Protein AF-A0A3M8B192-F1 (afdb_monomer_lite)

Organism: NCBI:txid51101

Structure (mmCIF, N/CA/C/O backbone):
data_AF-A0A3M8B192-F1
#
_entry.id   AF-A0A3M8B192-F1
#
loop_
_atom_site.group_PDB
_atom_site.id
_atom_site.type_symbol
_atom_site.label_atom_id
_atom_site.label_alt_id
_atom_site.label_comp_id
_atom_site.label_asym_id
_atom_site.label_entity_id
_atom_site.label_seq_id
_atom_site.pdbx_PDB_ins_code
_atom_site.Cartn_x
_atom_site.Cartn_y
_atom_site.Cartn_z
_atom_site.occupancy
_atom_site.B_iso_or_equiv
_atom_site.auth_seq_id
_atom_site.auth_comp_id
_atom_site.auth_asym_id
_atom_site.auth_atom_id
_atom_site.pdbx_PDB_model_num
ATOM 1 N N . MET A 1 1 ? -1.671 9.427 17.451 1.00 87.56 1 MET A N 1
ATOM 2 C CA . MET A 1 1 ? -0.332 9.945 17.072 1.00 87.56 1 MET A CA 1
ATOM 3 C C . MET A 1 1 ? 0.822 9.187 17.720 1.00 87.56 1 MET A C 1
ATOM 5 O O . MET A 1 1 ? 1.856 9.074 17.081 1.00 87.56 1 MET A O 1
ATOM 9 N N . GLU A 1 2 ? 0.660 8.631 18.925 1.00 84.50 2 GLU A N 1
ATOM 10 C CA . GLU A 1 2 ? 1.716 7.896 19.654 1.00 84.50 2 GLU A CA 1
ATOM 11 C C . GLU A 1 2 ? 2.407 6.793 18.828 1.00 84.50 2 GLU A C 1
ATOM 13 O O . GLU A 1 2 ? 3.624 6.655 18.873 1.00 84.50 2 GLU A O 1
ATOM 18 N N . HIS A 1 3 ? 1.651 6.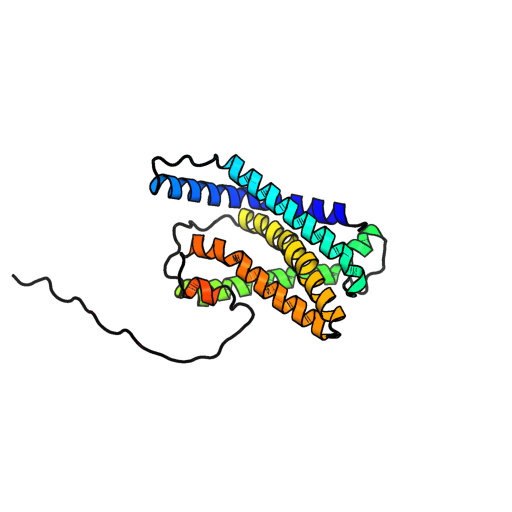080 17.986 1.00 91.25 3 HIS A N 1
ATOM 19 C CA . HIS A 1 3 ? 2.158 4.953 17.185 1.00 91.25 3 HIS A CA 1
ATOM 20 C C . HIS A 1 3 ? 2.785 5.344 15.844 1.00 91.25 3 HIS A C 1
ATOM 22 O O . HIS A 1 3 ? 3.139 4.469 15.055 1.00 91.25 3 HIS A O 1
ATOM 28 N N . PHE A 1 4 ? 2.910 6.644 15.560 1.00 95.38 4 PHE A N 1
ATOM 29 C CA . PHE A 1 4 ? 3.356 7.136 14.256 1.00 95.38 4 PHE A CA 1
ATOM 30 C C . PHE A 1 4 ? 4.734 6.593 13.874 1.00 95.38 4 PHE A C 1
ATOM 32 O O . PHE A 1 4 ? 4.881 5.978 12.820 1.00 95.38 4 PHE A O 1
ATOM 39 N N . TRP A 1 5 ? 5.728 6.778 14.748 1.00 95.19 5 TRP A N 1
ATOM 40 C CA . TRP A 1 5 ? 7.107 6.381 14.467 1.00 95.19 5 TRP A CA 1
ATOM 41 C C . TRP A 1 5 ? 7.244 4.873 14.289 1.00 95.19 5 TRP A C 1
ATOM 43 O O . TRP A 1 5 ? 7.901 4.431 13.355 1.00 95.19 5 TRP A O 1
ATOM 53 N N . LEU A 1 6 ? 6.561 4.088 15.125 1.00 93.94 6 LEU A N 1
ATOM 54 C CA . LEU A 1 6 ? 6.574 2.632 15.029 1.00 93.94 6 LEU A CA 1
ATOM 55 C C . LEU A 1 6 ? 6.040 2.157 13.671 1.00 93.94 6 LEU A C 1
ATOM 57 O O . LEU A 1 6 ? 6.729 1.431 12.957 1.00 93.94 6 LEU A O 1
ATOM 61 N N . ILE A 1 7 ? 4.830 2.590 13.300 1.00 95.25 7 ILE A N 1
ATOM 62 C CA . ILE A 1 7 ? 4.178 2.157 12.057 1.00 95.25 7 ILE A CA 1
ATOM 63 C C . ILE A 1 7 ? 4.976 2.636 10.847 1.00 95.25 7 ILE A C 1
ATOM 65 O O . ILE A 1 7 ? 5.237 1.851 9.934 1.00 95.25 7 ILE A O 1
ATOM 69 N N . TRP A 1 8 ? 5.406 3.898 10.845 1.00 97.19 8 TRP A N 1
ATOM 70 C CA . TRP A 1 8 ? 6.155 4.462 9.731 1.00 97.19 8 TRP A CA 1
ATOM 71 C C . TRP A 1 8 ? 7.509 3.771 9.540 1.00 97.19 8 TRP A C 1
ATOM 73 O O . TRP A 1 8 ? 7.815 3.343 8.428 1.00 97.19 8 TRP A O 1
ATOM 83 N N . THR A 1 9 ? 8.293 3.580 10.606 1.00 96.31 9 THR A N 1
ATOM 84 C CA . THR A 1 9 ? 9.600 2.915 10.518 1.00 96.31 9 THR A CA 1
ATOM 85 C C . THR A 1 9 ? 9.466 1.469 10.052 1.00 96.31 9 THR A C 1
ATOM 87 O O . THR A 1 9 ? 10.181 1.068 9.135 1.00 96.31 9 THR A O 1
ATOM 90 N N . VAL A 1 10 ? 8.526 0.696 10.609 1.00 95.75 10 VAL A N 1
ATOM 91 C CA . VAL A 1 10 ? 8.271 -0.682 10.153 1.00 95.75 10 VAL A CA 1
ATOM 92 C C . VAL A 1 10 ? 7.876 -0.695 8.675 1.00 95.75 10 VAL A C 1
ATOM 94 O O . VAL A 1 10 ? 8.415 -1.483 7.902 1.00 95.75 10 VAL A O 1
ATOM 97 N N . SER A 1 11 ? 7.012 0.229 8.252 1.00 96.50 11 SER A N 1
ATOM 98 C CA . SER A 1 11 ? 6.582 0.326 6.854 1.00 96.50 11 SER A CA 1
ATOM 99 C C . SER A 1 11 ? 7.729 0.672 5.906 1.00 96.50 11 SER A C 1
ATOM 101 O O . SER A 1 11 ? 7.802 0.110 4.819 1.00 96.50 11 SER A O 1
ATOM 103 N N . VAL A 1 12 ? 8.645 1.562 6.300 1.00 97.06 12 VAL A N 1
ATOM 104 C CA . VAL A 1 12 ? 9.831 1.911 5.499 1.00 97.06 12 VAL A CA 1
ATOM 105 C C . VAL A 1 12 ? 10.809 0.733 5.412 1.00 97.06 12 VAL A C 1
ATOM 107 O O . VAL A 1 12 ? 11.339 0.456 4.336 1.00 97.06 12 VAL A O 1
ATOM 110 N N . LEU A 1 13 ? 11.006 -0.020 6.499 1.00 96.56 13 LEU A N 1
ATOM 111 C CA . LEU A 1 13 ? 11.824 -1.239 6.478 1.00 96.56 13 LEU A CA 1
ATOM 112 C C . LEU A 1 13 ? 11.224 -2.307 5.549 1.00 96.56 13 LEU A C 1
ATOM 114 O O . LEU A 1 13 ? 11.941 -2.909 4.746 1.00 96.56 13 LEU A O 1
ATOM 118 N N . CYS A 1 14 ? 9.903 -2.496 5.591 1.00 95.44 14 CYS A N 1
ATOM 119 C CA . CYS A 1 14 ? 9.195 -3.348 4.636 1.00 95.44 14 CYS A CA 1
ATOM 120 C C . CYS A 1 14 ? 9.277 -2.798 3.206 1.00 95.44 14 CYS A C 1
ATOM 122 O O . CYS A 1 14 ? 9.391 -3.578 2.263 1.00 95.44 14 CYS A O 1
ATOM 124 N N . ALA A 1 15 ? 9.316 -1.475 3.021 1.00 94.62 15 ALA A N 1
ATOM 125 C CA . ALA A 1 15 ? 9.490 -0.883 1.701 1.00 94.62 15 ALA A CA 1
ATOM 126 C C . ALA A 1 15 ? 10.848 -1.255 1.083 1.00 94.62 15 ALA A C 1
ATOM 128 O O . ALA A 1 15 ? 10.925 -1.571 -0.102 1.00 94.62 15 ALA A O 1
ATOM 129 N N . PHE A 1 16 ? 11.916 -1.319 1.884 1.00 94.62 16 PHE A N 1
ATOM 130 C CA . PHE A 1 16 ? 13.239 -1.725 1.400 1.00 94.62 16 PHE A CA 1
ATOM 131 C C . PHE A 1 16 ? 13.300 -3.170 0.898 1.00 94.62 16 PHE A C 1
ATOM 133 O O . PHE A 1 16 ? 14.129 -3.487 0.040 1.00 94.62 16 PHE A O 1
ATOM 140 N N . CYS A 1 17 ? 12.383 -4.030 1.343 1.00 92.62 17 CYS A N 1
ATOM 141 C CA . CYS A 1 17 ? 12.281 -5.408 0.875 1.00 92.62 17 CYS A CA 1
ATOM 142 C C . CYS A 1 17 ? 12.016 -5.478 -0.648 1.00 92.62 17 CYS A C 1
ATOM 144 O O . CYS A 1 17 ? 12.484 -6.398 -1.316 1.00 92.62 17 CYS A O 1
ATOM 146 N N . ILE A 1 18 ? 11.372 -4.474 -1.258 1.00 90.44 18 ILE A N 1
ATOM 147 C CA . ILE A 1 18 ? 11.106 -4.493 -2.706 1.00 90.44 18 ILE A CA 1
ATOM 148 C C . ILE A 1 18 ? 12.287 -4.017 -3.570 1.00 90.44 18 ILE A C 1
ATOM 150 O O . ILE A 1 18 ? 12.276 -4.229 -4.783 1.00 90.44 18 ILE A O 1
ATOM 154 N N . ILE A 1 19 ? 13.340 -3.424 -2.989 1.00 92.19 19 ILE A N 1
ATOM 155 C CA . ILE A 1 19 ? 14.484 -2.860 -3.738 1.00 92.19 19 ILE A CA 1
ATOM 156 C C . ILE A 1 19 ? 15.105 -3.856 -4.740 1.00 92.19 19 ILE A C 1
ATOM 158 O O . ILE A 1 19 ? 15.362 -3.461 -5.885 1.00 92.19 19 ILE A O 1
ATOM 162 N N . PRO A 1 20 ? 15.343 -5.141 -4.401 1.00 90.25 20 PRO A N 1
ATOM 163 C CA . PRO A 1 20 ? 15.937 -6.090 -5.342 1.00 90.25 20 PRO A CA 1
ATOM 164 C C . PRO A 1 20 ? 15.064 -6.348 -6.576 1.00 90.25 20 PRO A C 1
ATOM 166 O O . PRO A 1 20 ? 15.588 -6.552 -7.671 1.00 90.25 20 PRO A O 1
ATOM 169 N N . VAL A 1 21 ? 13.740 -6.321 -6.416 1.00 85.94 21 VAL A N 1
ATOM 170 C CA . VAL A 1 21 ? 12.785 -6.455 -7.523 1.00 85.94 21 VAL A CA 1
ATOM 171 C C . VAL A 1 21 ? 12.709 -5.150 -8.309 1.00 85.94 21 VAL A C 1
ATOM 173 O O . VAL A 1 21 ? 12.900 -5.143 -9.526 1.00 85.94 21 VAL A O 1
ATOM 176 N N . GLN A 1 22 ? 12.534 -4.034 -7.607 1.00 86.44 22 GLN A N 1
ATOM 177 C CA . GLN A 1 22 ? 12.371 -2.711 -8.194 1.00 86.44 22 GLN A CA 1
ATOM 178 C C . GLN A 1 22 ? 13.591 -2.285 -9.023 1.00 86.44 22 GLN A C 1
ATOM 180 O O . GLN A 1 22 ? 13.449 -1.781 -10.134 1.00 86.44 22 GLN A O 1
ATOM 185 N N . SER A 1 23 ? 14.804 -2.542 -8.530 1.00 88.31 23 SER A N 1
ATOM 186 C CA . SER A 1 23 ? 16.050 -2.212 -9.235 1.00 88.31 23 SER A CA 1
ATOM 187 C C . SER A 1 23 ? 16.216 -2.976 -10.553 1.00 88.31 23 SER A C 1
ATOM 189 O O . SER A 1 23 ? 16.735 -2.413 -11.518 1.00 88.31 23 SER A O 1
ATOM 191 N N . ARG A 1 24 ? 15.746 -4.231 -10.634 1.00 87.00 24 ARG A N 1
ATOM 192 C CA . ARG A 1 24 ? 15.734 -5.015 -11.883 1.00 87.00 24 ARG A CA 1
ATOM 193 C C . ARG A 1 24 ? 14.746 -4.429 -12.886 1.00 87.00 24 ARG A C 1
ATOM 195 O O . ARG A 1 24 ? 15.097 -4.266 -14.05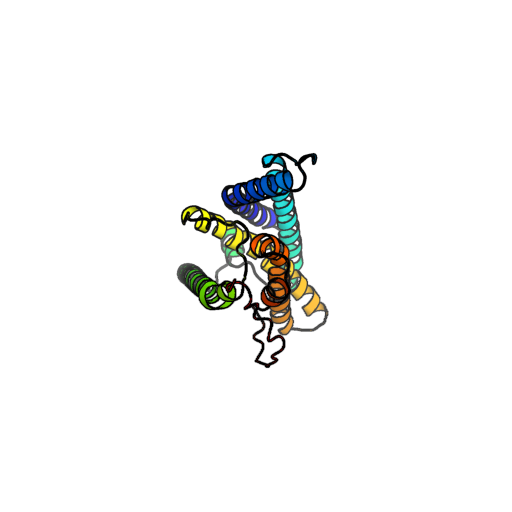4 1.00 87.00 24 ARG A O 1
ATOM 202 N N . THR A 1 25 ? 13.550 -4.074 -12.422 1.00 83.50 25 THR A N 1
ATOM 203 C CA . THR A 1 25 ? 12.504 -3.466 -13.253 1.00 83.50 25 THR A CA 1
ATOM 204 C C . THR A 1 25 ? 12.947 -2.112 -13.806 1.00 83.50 25 THR A C 1
ATOM 206 O O . THR A 1 25 ? 12.904 -1.907 -15.018 1.00 83.50 25 THR A O 1
ATOM 209 N N . ILE A 1 26 ? 13.469 -1.222 -12.956 1.00 86.38 26 ILE A N 1
ATOM 210 C CA . ILE A 1 26 ? 13.966 0.099 -13.371 1.00 86.38 26 ILE A CA 1
ATOM 211 C C . ILE A 1 26 ? 15.145 -0.036 -14.332 1.00 86.38 26 ILE A C 1
ATOM 213 O O . ILE A 1 26 ? 15.173 0.632 -15.360 1.00 86.38 26 ILE A O 1
ATOM 217 N N . ARG A 1 27 ? 16.113 -0.918 -14.043 1.00 88.12 27 ARG A N 1
ATOM 218 C CA . ARG A 1 27 ? 17.265 -1.137 -14.933 1.00 88.12 27 ARG A CA 1
ATOM 219 C C . ARG A 1 27 ? 16.817 -1.518 -16.339 1.00 88.12 27 ARG A C 1
ATOM 221 O O . ARG A 1 27 ? 17.353 -0.993 -17.309 1.00 88.12 27 ARG A O 1
ATOM 228 N N . ARG A 1 28 ? 15.816 -2.392 -16.444 1.00 82.19 28 ARG A N 1
ATOM 229 C CA . ARG A 1 28 ? 15.255 -2.790 -17.733 1.00 82.19 28 ARG A CA 1
ATOM 230 C C . ARG A 1 28 ? 14.549 -1.634 -18.437 1.00 82.19 28 ARG A C 1
ATOM 232 O O . ARG A 1 28 ? 14.705 -1.472 -19.639 1.00 82.19 28 ARG A O 1
ATOM 239 N N . GLN A 1 29 ? 13.791 -0.824 -17.707 1.00 81.31 29 GLN A N 1
ATOM 240 C CA . GLN A 1 29 ? 13.110 0.342 -18.276 1.00 81.31 29 GLN A CA 1
ATOM 241 C C . GLN A 1 29 ? 14.102 1.375 -18.808 1.00 81.31 29 GLN A C 1
ATOM 243 O O . GLN A 1 29 ? 13.924 1.868 -19.915 1.00 81.31 29 GLN A O 1
ATOM 248 N N . VAL A 1 30 ? 15.178 1.631 -18.064 1.00 86.00 30 VAL A N 1
ATOM 249 C CA . VAL A 1 30 ? 16.282 2.494 -18.496 1.00 86.00 30 VAL A CA 1
ATOM 250 C C . VAL A 1 30 ? 16.922 1.970 -19.786 1.00 86.00 30 VAL A C 1
ATOM 252 O O . VAL A 1 30 ? 17.160 2.754 -20.698 1.00 86.00 30 VAL A O 1
ATOM 255 N N . GLN A 1 31 ? 17.143 0.654 -19.902 1.00 85.31 31 GLN A N 1
ATOM 256 C CA . GLN A 1 31 ? 17.667 0.032 -21.128 1.00 85.31 31 GLN A CA 1
ATOM 257 C C . GLN A 1 31 ? 16.714 0.211 -22.317 1.00 85.31 31 GLN A C 1
ATOM 259 O O . GLN A 1 31 ? 17.132 0.688 -23.366 1.00 85.31 31 GLN A O 1
ATOM 264 N N . LEU A 1 32 ? 15.423 -0.082 -22.131 1.00 80.62 32 LEU A N 1
ATOM 265 C CA . LEU A 1 32 ? 14.406 0.102 -23.172 1.00 80.62 32 LEU A CA 1
ATOM 266 C C . LEU A 1 32 ? 14.276 1.573 -23.598 1.00 80.62 32 LEU A C 1
ATOM 268 O O . LEU A 1 32 ? 14.088 1.869 -24.772 1.00 80.62 32 LEU A O 1
ATOM 272 N N . GLN A 1 33 ? 14.385 2.517 -22.661 1.00 81.62 33 GLN A N 1
ATOM 273 C CA . GLN A 1 33 ? 14.359 3.943 -22.984 1.00 81.62 33 GLN A CA 1
ATOM 274 C C . GLN A 1 33 ? 15.605 4.393 -23.746 1.00 81.62 33 GLN A C 1
ATOM 276 O O . GLN A 1 33 ? 15.471 5.221 -24.643 1.00 81.62 33 GLN A O 1
ATOM 281 N N . ALA A 1 34 ? 16.780 3.848 -23.421 1.00 83.94 34 ALA A N 1
ATOM 282 C CA . ALA A 1 34 ? 18.021 4.133 -24.136 1.00 83.94 34 ALA A CA 1
ATOM 283 C C . ALA A 1 34 ? 17.991 3.608 -25.582 1.00 83.94 34 ALA A C 1
ATOM 285 O O . ALA A 1 34 ? 18.508 4.270 -26.475 1.00 83.94 34 ALA A O 1
ATOM 286 N N . GLU A 1 35 ? 17.337 2.468 -25.831 1.00 83.19 35 GLU A N 1
ATOM 287 C CA . GLU A 1 35 ? 17.112 1.950 -27.191 1.00 83.19 35 GLU A CA 1
ATOM 288 C C . GLU A 1 35 ? 16.201 2.871 -28.019 1.00 83.19 35 GLU A C 1
ATOM 290 O O . GLU A 1 35 ? 16.463 3.106 -29.196 1.00 83.19 35 GLU A O 1
ATOM 295 N N . VAL A 1 36 ? 15.145 3.423 -27.410 1.00 81.19 36 VAL A N 1
ATOM 296 C CA . VAL A 1 36 ? 14.196 4.320 -28.100 1.00 81.19 36 VAL A CA 1
ATOM 297 C C . VAL A 1 36 ? 14.751 5.743 -28.252 1.00 81.19 36 VAL A C 1
ATOM 299 O O . VAL A 1 36 ? 14.454 6.412 -29.239 1.00 81.19 36 VAL A O 1
ATOM 302 N N . HIS A 1 37 ? 15.567 6.215 -27.304 1.00 80.94 37 HIS A N 1
ATOM 303 C CA . HIS A 1 37 ? 16.152 7.561 -27.305 1.00 80.94 37 HIS A CA 1
ATOM 304 C C . HIS A 1 37 ? 17.675 7.505 -27.081 1.00 80.94 37 HIS A C 1
ATOM 306 O O . HIS A 1 37 ? 18.146 7.825 -25.986 1.00 80.94 37 HIS A O 1
ATOM 312 N N . PRO A 1 38 ? 18.467 7.165 -28.117 1.00 74.88 38 PRO A N 1
ATOM 313 C CA . PRO A 1 38 ? 19.911 6.930 -27.988 1.00 74.88 38 PRO A CA 1
ATOM 314 C C . PRO A 1 38 ? 20.715 8.142 -27.499 1.00 74.88 38 PRO A C 1
ATOM 316 O O . PRO A 1 38 ? 21.788 7.996 -26.924 1.00 74.88 38 PRO A O 1
ATOM 319 N N . THR A 1 39 ? 20.204 9.353 -27.727 1.00 78.25 39 THR A N 1
ATOM 320 C CA . THR A 1 39 ? 20.838 10.623 -27.338 1.00 78.25 39 THR A CA 1
ATOM 321 C C . THR A 1 39 ? 20.288 11.198 -26.028 1.00 78.25 39 THR A C 1
ATOM 323 O O . THR A 1 39 ? 20.749 12.243 -25.565 1.00 78.25 39 THR A O 1
ATOM 326 N N . GLY A 1 40 ? 19.301 10.535 -25.415 1.00 76.62 40 GLY A N 1
ATOM 327 C CA . GLY A 1 40 ? 18.674 10.976 -24.175 1.00 76.62 40 GLY A CA 1
ATOM 328 C C . GLY A 1 40 ? 19.566 10.725 -22.960 1.00 76.62 40 GLY A C 1
ATOM 329 O O . GLY A 1 40 ? 20.084 9.628 -22.763 1.00 76.62 40 GLY A O 1
ATOM 330 N N . ARG A 1 41 ? 19.718 11.729 -22.090 1.00 78.38 41 ARG A N 1
ATOM 331 C CA . ARG A 1 41 ? 20.352 11.527 -20.779 1.00 78.38 41 ARG A CA 1
ATOM 332 C C . ARG A 1 41 ? 19.383 10.779 -19.868 1.00 78.38 41 ARG A C 1
ATOM 334 O O . ARG A 1 41 ? 18.373 11.346 -19.459 1.00 78.38 41 ARG A O 1
ATOM 341 N N . VAL A 1 42 ? 19.701 9.530 -19.529 1.00 79.44 42 VAL A N 1
ATOM 342 C CA . VAL A 1 42 ? 18.915 8.740 -18.571 1.00 79.44 42 VAL A CA 1
ATOM 343 C C . VAL A 1 42 ? 19.596 8.770 -17.196 1.00 79.44 42 VAL A C 1
ATOM 345 O O . VAL A 1 42 ? 20.799 8.507 -17.117 1.00 79.44 42 VAL A O 1
ATOM 348 N N . PRO A 1 43 ? 18.878 9.097 -16.105 1.00 85.56 43 PRO A N 1
ATOM 349 C CA . PRO A 1 43 ? 19.454 9.083 -14.764 1.00 85.56 43 PRO A CA 1
ATOM 350 C C . PRO A 1 43 ? 19.974 7.690 -14.359 1.00 85.56 43 PRO A C 1
ATOM 352 O O . PRO A 1 43 ? 19.389 6.677 -14.754 1.00 85.56 43 PRO A O 1
ATOM 355 N N . PRO A 1 44 ? 21.024 7.603 -13.519 1.00 89.69 44 PRO A N 1
ATOM 356 C CA . PRO A 1 44 ? 21.505 6.324 -13.007 1.00 89.69 44 PRO A CA 1
ATOM 357 C C . PRO A 1 44 ? 20.422 5.575 -12.217 1.00 89.69 44 PRO A C 1
ATOM 359 O O . PRO A 1 44 ? 19.718 6.163 -11.396 1.00 89.69 44 PRO A O 1
ATOM 362 N N . VAL A 1 45 ? 20.343 4.250 -12.390 1.00 90.12 45 VAL A N 1
ATOM 363 C CA . VAL A 1 45 ? 19.378 3.383 -11.679 1.00 90.12 45 VAL A CA 1
ATOM 364 C C . VAL A 1 45 ? 19.372 3.601 -10.155 1.00 90.12 45 VAL A C 1
ATOM 366 O O . VAL A 1 45 ? 18.277 3.679 -9.600 1.00 90.12 45 VAL A O 1
ATOM 369 N N . PRO A 1 46 ? 20.521 3.750 -9.456 1.00 92.50 46 PRO A N 1
ATOM 370 C CA . PRO A 1 46 ? 20.512 4.011 -8.015 1.00 92.50 46 PRO A CA 1
ATOM 371 C C . PRO A 1 46 ? 19.796 5.311 -7.633 1.00 92.50 46 PRO A C 1
ATOM 373 O O . PRO A 1 46 ? 19.113 5.346 -6.614 1.00 92.50 46 PRO A O 1
ATOM 376 N N . VAL A 1 47 ? 19.897 6.354 -8.464 1.00 93.50 47 VAL A N 1
ATOM 377 C CA . VAL A 1 47 ? 19.212 7.636 -8.236 1.00 93.50 47 VAL A CA 1
ATOM 378 C C . VAL A 1 47 ? 17.703 7.455 -8.376 1.00 93.50 47 VAL A C 1
ATOM 380 O O . VAL A 1 47 ? 16.953 7.893 -7.510 1.00 93.50 47 VAL A O 1
ATOM 383 N N . LEU A 1 48 ? 17.250 6.747 -9.416 1.00 92.56 48 LEU A N 1
ATOM 384 C CA . LEU A 1 48 ? 15.826 6.453 -9.613 1.00 92.56 48 LEU A CA 1
ATOM 385 C C . LEU A 1 48 ? 15.252 5.614 -8.461 1.00 92.56 48 LEU A C 1
ATOM 387 O O . LEU A 1 48 ? 14.183 5.933 -7.946 1.00 92.56 48 LEU A O 1
ATOM 391 N N . VAL A 1 49 ? 15.978 4.583 -8.013 1.00 92.88 49 VAL A N 1
ATOM 392 C CA . VAL A 1 49 ? 15.583 3.774 -6.847 1.00 92.88 49 VAL A CA 1
ATOM 393 C C . VAL A 1 49 ? 15.495 4.643 -5.591 1.00 92.88 49 VAL A C 1
ATOM 395 O O . VAL A 1 49 ? 14.499 4.562 -4.878 1.00 92.88 49 VAL A O 1
ATOM 398 N N . ALA A 1 50 ? 16.488 5.499 -5.331 1.00 94.06 50 ALA A N 1
ATOM 399 C CA . ALA A 1 50 ? 16.496 6.376 -4.162 1.00 94.06 50 ALA A CA 1
ATOM 400 C C . ALA A 1 50 ? 15.309 7.352 -4.162 1.00 94.06 50 ALA A C 1
ATOM 402 O O . ALA A 1 50 ? 14.633 7.488 -3.144 1.00 94.06 50 ALA A O 1
ATOM 403 N N . VAL A 1 51 ? 15.004 7.968 -5.309 1.00 94.75 51 VAL A N 1
ATOM 404 C CA . VAL A 1 51 ? 13.839 8.853 -5.464 1.00 94.75 51 VAL A CA 1
ATOM 405 C C . VAL A 1 51 ? 12.535 8.096 -5.204 1.00 94.75 51 VAL A C 1
ATOM 407 O O . VAL A 1 51 ? 11.683 8.593 -4.472 1.00 94.75 51 VAL A O 1
ATOM 410 N N . MET A 1 52 ? 12.383 6.875 -5.727 1.00 91.56 52 MET A N 1
ATOM 411 C CA . MET A 1 52 ? 11.186 6.061 -5.477 1.00 91.56 52 MET A CA 1
ATOM 412 C C . MET A 1 52 ? 11.044 5.648 -4.007 1.00 91.56 52 MET A C 1
ATOM 414 O O . MET A 1 52 ? 9.934 5.658 -3.472 1.00 91.56 52 MET A O 1
ATOM 418 N N . MET A 1 53 ? 12.145 5.298 -3.337 1.00 94.94 53 MET A N 1
ATOM 419 C CA . MET A 1 53 ? 12.131 4.964 -1.908 1.00 94.94 53 MET A CA 1
ATOM 420 C C . MET A 1 53 ? 11.806 6.188 -1.053 1.00 94.94 53 MET A C 1
ATOM 422 O O . MET A 1 53 ? 11.012 6.079 -0.117 1.00 94.94 53 MET A O 1
ATOM 426 N N . LEU A 1 54 ? 12.341 7.360 -1.403 1.00 96.19 54 LEU A N 1
ATOM 427 C CA . LEU A 1 54 ? 11.993 8.620 -0.755 1.00 96.19 54 LEU A CA 1
ATOM 428 C C . LEU A 1 54 ? 10.504 8.933 -0.936 1.00 96.19 54 LEU A C 1
ATOM 430 O O . LEU A 1 54 ? 9.807 9.157 0.050 1.00 96.19 54 LEU A O 1
ATOM 434 N N . GLN A 1 55 ? 9.996 8.872 -2.170 1.00 95.81 55 GLN A N 1
ATOM 435 C CA . GLN A 1 55 ? 8.578 9.079 -2.468 1.00 95.81 55 GLN A CA 1
ATOM 436 C C . GLN A 1 55 ? 7.691 8.121 -1.663 1.00 95.81 55 GLN A C 1
ATOM 438 O O . GLN A 1 55 ? 6.733 8.556 -1.029 1.00 95.81 55 GLN A O 1
ATOM 443 N N . THR A 1 56 ? 8.021 6.828 -1.650 1.00 95.12 56 THR A N 1
ATOM 444 C CA . THR A 1 56 ? 7.268 5.814 -0.897 1.00 95.12 56 THR A CA 1
ATOM 445 C C . THR A 1 56 ? 7.287 6.116 0.600 1.00 95.12 56 THR A C 1
ATOM 447 O O . THR A 1 56 ? 6.248 6.067 1.249 1.00 95.12 56 THR A O 1
ATOM 450 N N . SER A 1 57 ? 8.441 6.499 1.149 1.00 96.94 57 SER A N 1
ATOM 451 C CA . SER A 1 57 ? 8.583 6.831 2.572 1.00 96.94 57 SER A CA 1
ATOM 452 C C . SER A 1 57 ? 7.759 8.059 2.963 1.00 96.94 57 SER A C 1
ATOM 454 O O . SER A 1 57 ? 7.146 8.068 4.030 1.00 96.94 57 SER A O 1
ATOM 456 N N . VAL A 1 58 ? 7.699 9.072 2.091 1.00 98.06 58 VAL A N 1
ATOM 457 C CA . VAL A 1 58 ? 6.858 10.264 2.277 1.00 98.06 58 VAL A CA 1
ATOM 458 C C . VAL A 1 58 ? 5.376 9.897 2.209 1.00 98.06 58 VAL A C 1
ATOM 460 O O . VAL A 1 58 ? 4.618 10.295 3.087 1.00 98.06 58 VAL A O 1
ATOM 463 N N . LEU A 1 59 ? 4.951 9.098 1.227 1.00 97.44 59 LEU A N 1
ATOM 464 C CA . LEU A 1 59 ? 3.558 8.647 1.128 1.00 97.44 59 LEU A CA 1
ATOM 465 C C . LEU A 1 59 ? 3.136 7.826 2.352 1.00 97.44 59 LEU A C 1
ATOM 467 O O . LEU A 1 59 ? 2.056 8.052 2.894 1.00 97.44 59 LEU A O 1
ATOM 471 N N . LEU A 1 60 ? 4.002 6.931 2.832 1.00 98.19 60 LEU A N 1
ATOM 472 C CA . LEU A 1 60 ? 3.775 6.173 4.062 1.00 98.19 60 LEU A CA 1
ATOM 473 C C . LEU A 1 60 ? 3.676 7.090 5.284 1.00 98.19 60 LEU A C 1
ATOM 475 O O . LEU A 1 60 ? 2.815 6.866 6.132 1.00 98.19 60 LEU A O 1
ATOM 479 N N . ALA A 1 61 ? 4.508 8.133 5.373 1.00 98.12 61 ALA A N 1
ATOM 480 C CA . ALA A 1 61 ? 4.419 9.121 6.448 1.00 98.12 61 ALA A CA 1
ATOM 481 C C . ALA A 1 61 ? 3.073 9.852 6.412 1.00 98.12 61 ALA A C 1
ATOM 483 O O . ALA A 1 61 ? 2.385 9.925 7.426 1.00 98.12 61 ALA A O 1
ATOM 484 N N . LEU A 1 62 ? 2.661 10.343 5.240 1.00 98.19 62 LEU A N 1
ATOM 485 C CA . LEU A 1 62 ? 1.396 11.058 5.072 1.00 98.19 62 LEU A CA 1
ATOM 486 C C . LEU A 1 62 ? 0.192 10.168 5.395 1.00 98.19 62 LEU A C 1
ATOM 488 O O . LEU A 1 62 ? -0.682 10.581 6.153 1.00 98.19 62 LEU A O 1
ATOM 492 N N . ALA A 1 63 ? 0.169 8.937 4.879 1.00 97.81 63 ALA A N 1
ATOM 493 C CA . ALA A 1 63 ? -0.896 7.977 5.153 1.00 97.81 63 ALA A CA 1
ATOM 494 C C . ALA A 1 63 ? -0.959 7.597 6.638 1.00 97.81 63 ALA A C 1
ATOM 496 O O . ALA A 1 63 ? -2.041 7.584 7.221 1.00 97.81 63 ALA A O 1
ATOM 497 N N . THR A 1 64 ? 0.192 7.357 7.274 1.00 97.94 64 THR A N 1
ATOM 498 C CA . THR A 1 64 ? 0.262 7.045 8.709 1.00 97.94 64 THR A CA 1
ATOM 499 C C . THR A 1 64 ? -0.201 8.232 9.554 1.00 97.94 64 THR A C 1
ATOM 501 O O . THR A 1 64 ? -0.978 8.047 10.487 1.00 97.94 64 THR A O 1
ATOM 504 N N . ALA A 1 65 ? 0.231 9.454 9.226 1.00 97.44 65 ALA A N 1
ATOM 505 C CA . ALA A 1 65 ? -0.165 10.664 9.942 1.00 97.44 65 ALA A CA 1
ATOM 506 C C . ALA A 1 65 ? -1.670 10.921 9.814 1.00 97.44 65 ALA A C 1
ATOM 508 O O . ALA A 1 65 ? -2.354 11.040 10.827 1.00 97.44 65 ALA A O 1
ATOM 509 N N . ALA A 1 66 ? -2.191 10.960 8.584 1.00 97.06 66 ALA A N 1
ATOM 510 C CA . ALA A 1 66 ? -3.608 11.196 8.325 1.00 97.06 66 ALA A CA 1
ATOM 511 C C . ALA A 1 66 ? -4.480 10.095 8.940 1.00 97.06 66 ALA A C 1
ATOM 513 O O . ALA A 1 66 ? -5.455 10.392 9.629 1.00 97.06 66 ALA A O 1
ATOM 514 N N . GLY A 1 67 ? -4.083 8.834 8.755 1.00 96.50 67 GLY A N 1
ATOM 515 C CA . GLY A 1 67 ? -4.760 7.678 9.321 1.00 96.50 67 GLY A CA 1
ATOM 516 C C . GLY A 1 67 ? -4.837 7.758 10.837 1.00 96.50 67 GLY A C 1
ATOM 517 O O . GLY A 1 67 ? -5.930 7.786 11.383 1.00 96.50 67 GLY A O 1
ATOM 518 N N . LEU A 1 68 ? -3.704 7.887 11.534 1.00 95.88 68 LEU A N 1
ATOM 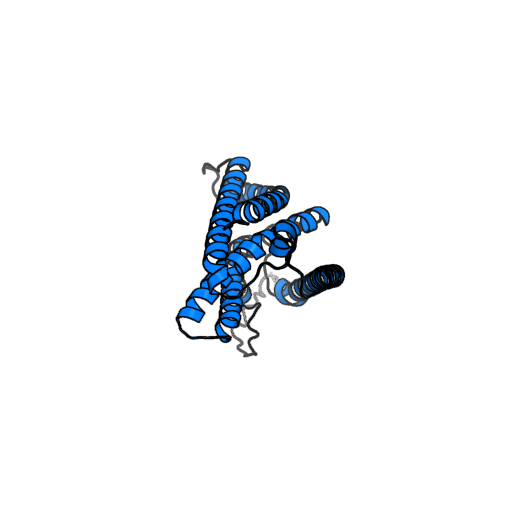519 C CA . LEU A 1 68 ? -3.675 7.959 13.001 1.00 95.88 68 LEU A CA 1
ATOM 520 C C . LEU A 1 68 ? -4.331 9.216 13.579 1.00 95.88 68 LEU A C 1
ATOM 522 O O . LEU A 1 68 ? -4.761 9.188 14.734 1.00 95.88 68 LEU A O 1
ATOM 526 N N . TRP A 1 69 ? -4.360 10.318 12.830 1.00 96.31 69 TRP A N 1
ATOM 527 C CA . TRP A 1 69 ? -5.013 11.549 13.262 1.00 96.31 69 TRP A CA 1
ATOM 528 C C . TRP A 1 69 ? -6.538 11.428 13.208 1.00 96.31 69 TRP A C 1
ATOM 530 O O . TRP A 1 69 ? -7.219 11.849 14.141 1.00 96.31 69 TRP A O 1
ATOM 540 N N . LEU A 1 70 ? -7.068 10.805 12.154 1.00 96.19 70 LEU A N 1
ATOM 541 C CA . LEU A 1 70 ? -8.509 10.641 11.953 1.00 96.19 70 LEU A CA 1
ATOM 542 C C . LEU A 1 70 ? -9.071 9.375 12.611 1.00 96.19 70 LEU A C 1
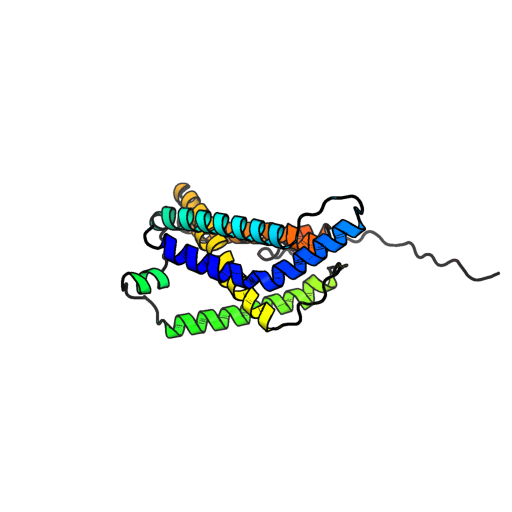ATOM 544 O O . LEU A 1 70 ? -10.266 9.329 12.901 1.00 96.19 70 LEU A O 1
ATOM 548 N N . LEU A 1 71 ? -8.229 8.374 12.891 1.00 94.00 71 LEU A N 1
ATOM 549 C CA . LEU A 1 71 ? -8.625 7.076 13.445 1.00 94.00 71 LEU A CA 1
ATOM 550 C C . LEU A 1 71 ? -9.592 7.188 14.639 1.00 94.00 71 LEU A C 1
ATOM 552 O O . LEU A 1 71 ? -10.651 6.557 14.575 1.00 94.00 71 LEU A O 1
ATOM 556 N N . PRO A 1 72 ? -9.327 8.021 15.674 1.00 91.75 72 PRO A N 1
ATOM 557 C CA . PRO A 1 72 ? -10.182 8.082 16.862 1.00 91.75 72 PRO A CA 1
ATOM 558 C C . PRO A 1 72 ? -11.615 8.533 16.559 1.00 91.75 72 PRO A C 1
ATOM 560 O O . PRO A 1 72 ? -12.543 8.147 17.262 1.00 91.75 72 PRO A O 1
ATOM 563 N N . ALA A 1 73 ? -11.810 9.322 15.498 1.00 91.31 73 ALA A N 1
ATOM 564 C CA . ALA A 1 73 ? -13.123 9.809 15.090 1.00 91.31 73 ALA A CA 1
ATOM 565 C C . ALA A 1 73 ? -13.928 8.778 14.281 1.00 91.31 73 ALA A C 1
ATOM 567 O O . ALA A 1 73 ? -15.123 8.975 14.095 1.00 91.31 73 ALA A O 1
ATOM 568 N N . THR A 1 74 ? -13.293 7.700 13.804 1.00 91.06 74 THR A N 1
ATOM 569 C CA . THR A 1 74 ? -13.915 6.715 12.898 1.00 91.06 74 THR A CA 1
ATOM 570 C C . THR A 1 74 ? -14.412 5.443 13.581 1.00 91.06 74 THR A C 1
ATOM 572 O O . THR A 1 74 ? -15.091 4.630 12.951 1.00 91.06 74 THR A O 1
ATOM 575 N N . GLY A 1 75 ? -14.049 5.225 14.848 1.00 88.25 75 GLY A N 1
ATOM 576 C CA . GLY A 1 75 ? -14.292 3.966 15.561 1.00 88.25 75 GLY A CA 1
ATOM 577 C C . GLY A 1 75 ? -13.430 2.785 15.085 1.00 88.25 75 GLY A C 1
ATOM 578 O O . GLY A 1 75 ? -13.548 1.689 15.631 1.00 88.25 75 GLY A O 1
ATOM 579 N N . LEU A 1 76 ? -12.553 2.985 14.091 1.00 89.06 76 LEU A N 1
ATOM 580 C CA . LEU A 1 76 ? -11.532 2.009 13.706 1.00 89.06 76 LEU A CA 1
ATOM 581 C C . LEU A 1 76 ? -10.470 1.903 14.810 1.00 89.06 76 LEU A C 1
ATOM 583 O O . LEU A 1 76 ? -10.173 2.879 15.496 1.00 89.06 76 LEU A O 1
ATOM 587 N N . ARG A 1 77 ? -9.885 0.713 14.982 1.00 88.12 77 ARG A N 1
ATOM 588 C CA . ARG A 1 77 ? -8.889 0.439 16.029 1.00 88.12 77 ARG A CA 1
ATOM 589 C C . ARG A 1 77 ? -7.698 -0.340 15.505 1.00 88.12 77 ARG A C 1
ATOM 591 O O . ARG A 1 77 ? -7.847 -1.199 14.635 1.00 88.12 77 ARG A O 1
ATOM 598 N N . LEU A 1 78 ? -6.533 -0.094 16.098 1.00 89.81 78 LEU A N 1
ATOM 599 C CA . LEU A 1 78 ? -5.292 -0.810 15.803 1.00 89.81 78 LEU A CA 1
ATOM 600 C C . LEU A 1 78 ? -5.008 -1.843 16.896 1.00 89.81 78 LEU A C 1
ATOM 602 O O . LEU A 1 78 ? -4.001 -1.762 17.591 1.00 89.81 78 LEU A O 1
ATOM 606 N N . TRP A 1 79 ? -5.898 -2.830 17.035 1.00 87.25 79 TRP A N 1
ATOM 607 C CA . TRP A 1 79 ? -5.911 -3.800 18.141 1.00 87.25 79 TRP A CA 1
ATOM 608 C C . TRP A 1 79 ? -4.541 -4.390 18.497 1.00 87.25 79 TRP A C 1
ATOM 610 O O . TRP A 1 79 ? -4.164 -4.399 19.663 1.00 87.25 79 TRP A O 1
ATOM 620 N N . VAL A 1 80 ? -3.783 -4.862 17.503 1.00 86.81 80 VAL A N 1
ATOM 621 C CA . VAL A 1 80 ? -2.473 -5.499 17.727 1.00 86.81 80 VAL A CA 1
ATOM 622 C C . VAL A 1 80 ? -1.426 -4.489 18.201 1.00 86.81 80 VAL A C 1
ATOM 624 O O . VAL A 1 80 ? -0.637 -4.795 19.093 1.00 86.81 80 VAL A O 1
ATOM 627 N N . VAL A 1 81 ? -1.436 -3.279 17.637 1.00 87.19 81 VAL A N 1
ATOM 628 C CA . VAL A 1 81 ? -0.499 -2.213 18.015 1.00 87.19 81 VAL A CA 1
ATOM 629 C C . VAL A 1 81 ? -0.805 -1.740 19.432 1.00 87.19 81 VAL A C 1
ATOM 631 O O . VAL A 1 81 ? 0.086 -1.730 20.272 1.00 87.19 81 VAL A O 1
ATOM 634 N N . GLU A 1 82 ? -2.074 -1.449 19.719 1.00 86.31 82 GLU A N 1
ATOM 635 C CA . GLU A 1 82 ? -2.550 -1.014 21.035 1.00 86.31 82 GLU A CA 1
ATOM 636 C C . GLU A 1 82 ? -2.279 -2.072 22.116 1.00 86.31 82 GLU A C 1
ATOM 638 O O . GLU A 1 82 ? -1.805 -1.739 23.200 1.00 86.31 82 GLU A O 1
ATOM 643 N N . HIS A 1 83 ? -2.499 -3.357 21.820 1.00 87.75 83 HIS A N 1
ATOM 644 C CA . HIS A 1 83 ? -2.147 -4.445 22.733 1.00 87.75 83 HIS A CA 1
ATOM 645 C C . HIS A 1 83 ? -0.643 -4.481 23.028 1.00 87.75 83 HIS A C 1
ATOM 647 O O . HIS A 1 83 ? -0.247 -4.542 24.189 1.00 87.75 83 HIS A O 1
ATOM 653 N N . SER A 1 84 ? 0.198 -4.392 21.993 1.00 86.25 84 SER A N 1
ATOM 654 C CA . SER A 1 84 ? 1.652 -4.463 22.153 1.00 86.25 84 SER A CA 1
ATOM 655 C C . SER A 1 84 ? 2.244 -3.253 22.878 1.00 86.25 84 SER A C 1
ATOM 657 O O . SER A 1 84 ? 3.235 -3.411 23.584 1.00 86.25 84 SER A O 1
ATOM 659 N N . SER A 1 85 ? 1.700 -2.051 22.677 1.00 84.69 85 SER A N 1
ATOM 660 C CA . SER A 1 85 ? 2.263 -0.816 23.237 1.00 84.69 85 SER A CA 1
ATOM 661 C C . SER A 1 85 ? 1.653 -0.417 24.578 1.00 84.69 85 SER A C 1
ATOM 663 O O . SER A 1 85 ? 2.335 0.158 25.416 1.00 84.69 85 SER A O 1
ATOM 665 N N . GLN A 1 86 ? 0.352 -0.660 24.754 1.00 85.00 86 GLN A N 1
ATOM 666 C CA . GLN A 1 86 ? -0.442 -0.156 25.881 1.00 85.00 86 GLN A CA 1
ATOM 667 C C . GLN A 1 86 ? -1.020 -1.295 26.739 1.00 85.00 86 GLN A C 1
ATOM 669 O O . GLN A 1 86 ? -1.690 -1.029 27.732 1.00 85.00 86 GLN A O 1
ATOM 674 N N . GLY A 1 87 ? -0.791 -2.564 26.376 1.00 83.94 87 GLY A N 1
ATOM 675 C CA . GLY A 1 87 ? -1.264 -3.721 27.143 1.00 83.94 87 GLY A CA 1
ATOM 676 C C . GLY A 1 87 ? -2.781 -3.928 27.099 1.00 83.94 87 GLY A C 1
ATOM 677 O O . GLY A 1 87 ? -3.328 -4.644 27.936 1.00 83.94 87 GLY A O 1
ATOM 678 N N . VAL A 1 88 ? -3.482 -3.306 26.146 1.00 85.88 88 VAL A N 1
ATOM 679 C CA . VAL A 1 88 ? -4.945 -3.399 26.032 1.00 85.88 88 VAL A CA 1
ATOM 680 C C . VAL A 1 88 ? -5.363 -4.842 25.757 1.00 85.88 88 VAL A C 1
ATOM 682 O O . VAL A 1 88 ? -4.833 -5.473 24.847 1.00 85.88 88 VAL A O 1
ATOM 685 N N . ALA A 1 89 ? -6.328 -5.373 26.510 1.00 87.44 89 ALA A N 1
ATOM 686 C CA . ALA A 1 89 ? -6.826 -6.730 26.299 1.00 87.44 89 ALA A CA 1
ATOM 687 C C . ALA A 1 89 ? -7.421 -6.901 24.888 1.00 87.44 89 ALA A C 1
ATOM 689 O O . ALA A 1 89 ? -8.209 -6.074 24.420 1.00 87.44 89 ALA A O 1
ATOM 690 N N . LEU A 1 90 ? -7.046 -7.989 24.215 1.00 89.44 90 LEU A N 1
ATOM 691 C CA . LEU A 1 90 ? -7.575 -8.330 22.898 1.00 89.44 90 LEU A CA 1
ATOM 692 C C . LEU A 1 90 ? -8.916 -9.061 23.040 1.00 89.44 90 LEU A C 1
ATOM 694 O O . LEU A 1 90 ? -9.026 -9.967 23.865 1.00 89.44 90 LEU A O 1
ATOM 698 N N . PRO A 1 91 ? -9.921 -8.746 22.203 1.00 89.44 91 PRO A N 1
ATOM 699 C CA . PRO A 1 91 ? -11.195 -9.465 22.199 1.00 89.44 91 PRO A CA 1
ATOM 700 C C . PRO A 1 91 ? -11.102 -10.848 21.528 1.00 89.44 91 PRO A C 1
ATOM 702 O O . PRO A 1 91 ? -12.103 -11.548 21.406 1.00 89.44 91 PRO A O 1
ATOM 705 N N . PHE A 1 92 ? -9.916 -11.241 21.059 1.00 90.25 92 PHE A N 1
ATOM 706 C CA . PHE A 1 92 ? -9.652 -12.482 20.338 1.00 90.25 92 PHE A CA 1
ATOM 707 C C . PHE A 1 92 ? -8.311 -13.093 20.764 1.00 90.25 92 PHE A C 1
ATOM 709 O O . PHE A 1 92 ? -7.422 -12.405 21.265 1.00 90.25 92 PHE A O 1
ATOM 716 N N . SER A 1 93 ? -8.140 -14.393 20.515 1.00 92.25 93 SER A N 1
ATOM 717 C CA . SER A 1 93 ? -6.862 -15.085 20.725 1.00 92.25 93 SER A CA 1
ATOM 718 C C . SER A 1 93 ? -5.831 -14.667 19.673 1.00 92.25 93 SER A C 1
ATOM 720 O O . SER A 1 93 ? -6.103 -14.740 18.473 1.00 92.25 93 SER A O 1
ATOM 722 N N . LEU A 1 94 ? -4.620 -14.299 20.111 1.00 89.31 94 LEU A N 1
ATOM 723 C CA . LEU A 1 94 ? -3.493 -14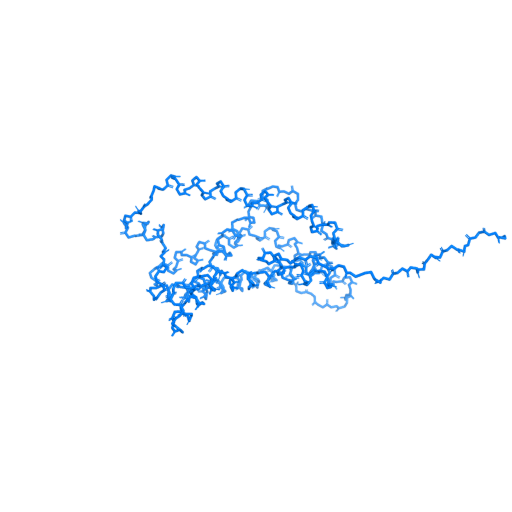.001 19.216 1.00 89.31 94 LEU A CA 1
ATOM 724 C C . LEU A 1 94 ? -3.138 -15.186 18.315 1.00 89.31 94 LEU A C 1
ATOM 726 O O . LEU A 1 94 ? -2.835 -14.996 17.141 1.00 89.31 94 LEU A O 1
ATOM 730 N N . GLN A 1 95 ? -3.207 -16.411 18.840 1.00 92.50 95 GLN A N 1
ATOM 731 C CA . GLN A 1 95 ? -2.930 -17.610 18.052 1.00 92.50 95 GLN A CA 1
ATOM 732 C C . GLN A 1 95 ? -3.958 -17.770 16.928 1.00 92.50 95 GLN A C 1
ATOM 734 O O . GLN A 1 95 ? -3.582 -17.975 15.776 1.00 92.50 95 GLN A O 1
ATOM 739 N N . ALA A 1 96 ? -5.248 -17.624 17.247 1.00 92.94 96 ALA A N 1
ATOM 740 C CA . ALA A 1 96 ? -6.314 -17.695 16.251 1.00 92.94 96 ALA A CA 1
ATOM 741 C C . ALA A 1 96 ? -6.180 -16.576 15.207 1.00 92.94 96 ALA A C 1
ATOM 743 O O . ALA A 1 96 ? -6.301 -16.837 14.013 1.00 92.94 96 ALA A O 1
ATOM 744 N N . PHE A 1 97 ? -5.857 -15.355 15.642 1.00 91.38 97 PHE A N 1
ATOM 745 C CA . PHE A 1 97 ? -5.599 -14.219 14.758 1.00 91.38 97 PHE A CA 1
ATOM 746 C C . PHE A 1 97 ? -4.480 -14.513 13.749 1.00 91.38 97 PHE A C 1
ATOM 748 O O . PHE A 1 97 ? -4.670 -14.303 12.549 1.00 91.38 97 PHE A O 1
ATOM 755 N N . TRP A 1 98 ? -3.342 -15.046 14.203 1.00 92.06 98 TRP A N 1
ATOM 756 C CA . TRP A 1 98 ? -2.229 -15.405 13.321 1.00 92.06 98 TRP A CA 1
ATOM 757 C C . TRP A 1 98 ? -2.598 -16.516 12.341 1.00 92.06 98 TRP A C 1
ATOM 759 O O . TRP A 1 98 ? -2.321 -16.389 11.150 1.00 92.06 98 TRP A O 1
ATOM 769 N N . VAL A 1 99 ? -3.263 -17.574 12.814 1.00 95.44 99 VAL A N 1
ATOM 770 C CA . VAL A 1 99 ? -3.702 -18.684 11.955 1.00 95.44 99 VAL A CA 1
ATOM 771 C C . VAL A 1 99 ? -4.654 -18.180 10.874 1.00 95.44 99 VAL A C 1
ATOM 773 O O . VAL A 1 99 ? -4.429 -18.445 9.697 1.00 95.44 99 VAL A O 1
ATOM 776 N N . VAL A 1 100 ? -5.674 -17.401 11.243 1.00 94.31 100 VAL A N 1
ATOM 777 C CA . VAL A 1 100 ? -6.637 -16.847 10.282 1.00 94.31 100 VAL A CA 1
ATOM 778 C C . VAL A 1 100 ? -5.945 -15.915 9.290 1.00 94.31 100 VAL A C 1
ATOM 780 O O . VAL A 1 100 ? -6.201 -16.016 8.092 1.00 94.31 100 VAL A O 1
ATOM 783 N N . SER A 1 101 ? -5.036 -15.051 9.745 1.00 90.75 101 SER A N 1
ATOM 784 C CA . SER A 1 101 ? -4.317 -14.109 8.875 1.00 90.75 101 SER A CA 1
ATOM 785 C C . SER A 1 101 ? -3.431 -14.831 7.856 1.00 90.75 101 SER A C 1
ATOM 787 O O . SER A 1 101 ? -3.480 -14.529 6.666 1.00 90.75 101 SER A O 1
ATOM 789 N N . VAL A 1 102 ? -2.664 -15.834 8.293 1.00 92.50 102 VAL A N 1
ATOM 790 C CA . VAL A 1 102 ? -1.791 -16.611 7.401 1.00 92.50 102 VAL A CA 1
ATOM 791 C C . VAL A 1 102 ? -2.613 -17.452 6.427 1.00 92.50 102 VAL A C 1
ATOM 793 O O . VAL A 1 102 ? -2.355 -17.419 5.226 1.00 92.50 102 VAL A O 1
ATOM 796 N N . VAL A 1 103 ? -3.623 -18.178 6.915 1.00 95.56 103 VAL A N 1
ATOM 797 C CA . VAL A 1 103 ? -4.461 -19.039 6.068 1.00 95.56 103 VAL A CA 1
ATOM 798 C C . VAL A 1 103 ? -5.227 -18.208 5.043 1.00 95.56 103 VAL A C 1
ATOM 800 O O . VAL A 1 103 ? -5.205 -18.541 3.861 1.00 95.56 103 VAL A O 1
ATOM 803 N N . SER A 1 104 ? -5.855 -17.104 5.457 1.00 92.31 104 SER A N 1
ATOM 804 C CA . SER A 1 104 ? -6.578 -16.224 4.531 1.00 92.31 104 SER A CA 1
ATOM 805 C C . SER A 1 104 ? -5.650 -15.579 3.504 1.00 92.31 104 SER A C 1
ATOM 807 O O . SER A 1 104 ? -6.002 -15.553 2.329 1.00 92.31 104 SER A O 1
ATOM 809 N N . GLY A 1 105 ? -4.444 -15.152 3.897 1.00 89.50 105 GLY A N 1
ATOM 810 C CA . GLY A 1 105 ? -3.441 -14.631 2.968 1.00 89.50 105 GLY A CA 1
ATOM 811 C C . GLY A 1 105 ? -2.997 -15.665 1.929 1.00 89.50 105 GLY A C 1
ATOM 812 O O . GLY A 1 105 ? -2.938 -15.362 0.738 1.00 89.50 105 GLY A O 1
ATOM 813 N N . VAL A 1 106 ? -2.748 -16.911 2.351 1.00 91.62 106 VAL A N 1
ATOM 814 C CA . VAL A 1 106 ? -2.400 -18.014 1.437 1.00 91.62 106 VAL A CA 1
ATOM 815 C C . VAL A 1 106 ? -3.553 -18.320 0.482 1.00 91.62 106 VAL A C 1
ATOM 817 O O . VAL A 1 106 ? -3.336 -18.410 -0.725 1.00 91.62 106 VAL A O 1
ATOM 820 N N . VAL A 1 107 ? -4.778 -18.442 0.997 1.00 94.56 107 VAL A N 1
ATOM 821 C CA . VAL A 1 107 ? -5.972 -18.705 0.180 1.00 94.56 107 VAL A CA 1
ATOM 822 C C . VAL A 1 107 ? -6.204 -17.572 -0.819 1.00 94.56 107 VAL A C 1
ATOM 824 O O . VAL A 1 107 ? -6.375 -17.843 -2.005 1.00 94.56 107 VAL A O 1
ATOM 827 N N . ALA A 1 108 ? -6.136 -16.313 -0.382 1.00 89.50 108 ALA A N 1
ATOM 828 C CA . ALA A 1 108 ? -6.267 -15.152 -1.256 1.00 89.50 108 ALA A CA 1
ATOM 829 C C . ALA A 1 108 ? -5.190 -15.148 -2.351 1.00 89.50 108 ALA A C 1
ATOM 831 O O . ALA A 1 108 ? -5.509 -14.956 -3.522 1.00 89.50 108 ALA A O 1
ATOM 832 N N . GLY A 1 109 ? -3.934 -15.444 -2.004 1.00 87.94 109 GLY A N 1
ATOM 833 C CA . GLY A 1 109 ? -2.843 -15.558 -2.973 1.00 87.94 109 GLY A CA 1
ATOM 834 C C . GLY A 1 109 ? -3.074 -16.656 -4.017 1.00 87.94 109 GLY A C 1
ATOM 835 O O . GLY A 1 109 ? -2.832 -16.434 -5.205 1.00 87.94 109 GLY A O 1
ATOM 836 N N . ILE A 1 110 ? -3.589 -17.821 -3.604 1.00 91.25 110 ILE A N 1
ATOM 837 C CA . ILE A 1 110 ? -3.957 -18.916 -4.517 1.00 91.25 110 ILE A CA 1
ATOM 838 C C . ILE A 1 110 ? -5.085 -18.477 -5.452 1.00 91.25 110 ILE A C 1
ATOM 840 O O . ILE A 1 110 ? -4.977 -18.675 -6.661 1.00 91.25 110 ILE A O 1
ATOM 844 N N . VAL A 1 111 ? -6.137 -17.856 -4.915 1.00 92.25 111 VAL A N 1
ATOM 845 C CA . VAL A 1 111 ? -7.282 -17.377 -5.701 1.00 92.25 111 VAL A CA 1
ATOM 846 C C . VAL A 1 111 ? -6.837 -16.329 -6.717 1.00 92.25 111 VAL A C 1
ATOM 848 O O . VAL A 1 111 ? -7.131 -16.476 -7.900 1.00 92.25 111 VAL A O 1
ATOM 851 N N . VAL A 1 112 ? -6.067 -15.320 -6.302 1.00 86.19 112 VAL A N 1
ATOM 852 C CA . VAL A 1 112 ? -5.539 -14.288 -7.208 1.00 86.19 112 VAL A CA 1
ATOM 853 C C . VAL A 1 112 ? -4.672 -14.916 -8.299 1.00 86.19 112 VAL A C 1
ATOM 855 O O . VAL A 1 112 ? -4.839 -14.588 -9.471 1.00 86.19 112 VAL A O 1
ATOM 858 N N . ASN A 1 113 ? -3.788 -15.859 -7.956 1.00 85.31 113 ASN A N 1
ATOM 859 C CA . ASN A 1 113 ? -2.952 -16.537 -8.948 1.00 85.31 113 ASN A CA 1
ATOM 860 C C . ASN A 1 113 ? -3.768 -17.375 -9.941 1.00 85.31 113 ASN A C 1
ATOM 862 O O . ASN A 1 113 ? -3.453 -17.405 -11.132 1.00 85.31 113 ASN A O 1
ATOM 866 N N . PHE A 1 114 ? -4.800 -18.060 -9.451 1.00 89.81 114 PHE A N 1
ATOM 867 C CA . PHE A 1 114 ? -5.700 -18.856 -10.272 1.00 89.81 114 PHE A CA 1
ATOM 868 C C . PHE A 1 114 ? -6.481 -17.971 -11.246 1.00 89.81 114 PHE A C 1
ATOM 870 O O . PHE A 1 114 ? -6.447 -18.216 -12.450 1.00 89.81 114 PHE A O 1
ATOM 877 N N . VAL A 1 115 ? -7.112 -16.902 -10.752 1.00 88.06 115 VAL A N 1
ATOM 878 C CA . VAL A 1 115 ? -7.870 -15.959 -11.586 1.00 88.06 115 VAL A CA 1
ATOM 879 C C . VAL A 1 115 ? -6.953 -15.270 -12.603 1.00 88.06 115 VAL A C 1
ATOM 881 O O . VAL A 1 115 ? -7.306 -15.184 -13.778 1.00 88.06 115 VAL A O 1
ATOM 884 N N . ASP A 1 116 ? -5.751 -14.846 -12.201 1.00 83.88 116 ASP A N 1
ATOM 885 C CA . ASP A 1 116 ? -4.763 -14.266 -13.119 1.00 83.88 116 ASP A CA 1
ATOM 886 C C . ASP A 1 116 ? -4.434 -15.222 -14.273 1.00 83.88 116 ASP A C 1
ATOM 888 O O . ASP A 1 116 ? -4.527 -14.849 -15.441 1.00 83.88 116 ASP A O 1
ATOM 892 N N . ARG A 1 117 ? -4.121 -16.486 -13.975 1.00 83.88 117 ARG A N 1
ATOM 893 C CA . ARG A 1 117 ? -3.743 -17.471 -15.000 1.00 83.88 117 ARG A CA 1
ATOM 894 C C . ARG A 1 117 ? -4.895 -17.920 -15.883 1.00 83.88 117 ARG A C 1
ATOM 896 O O . ARG A 1 117 ? -4.693 -18.094 -17.081 1.00 83.88 117 ARG A O 1
ATOM 903 N N . CYS A 1 118 ? -6.061 -18.165 -15.299 1.00 87.00 118 CYS A N 1
ATOM 904 C CA . CYS A 1 118 ? -7.193 -18.735 -16.020 1.00 87.00 118 CYS A CA 1
ATOM 905 C C . CYS A 1 118 ? -7.988 -17.678 -16.782 1.00 87.00 118 CYS A C 1
ATOM 907 O O . CYS A 1 118 ? -8.567 -18.000 -17.814 1.00 87.00 118 CYS A O 1
ATOM 909 N N . TRP A 1 119 ? -8.016 -16.437 -16.293 1.00 82.44 119 TRP A N 1
ATOM 910 C CA . TRP A 1 119 ? -8.893 -15.407 -16.833 1.00 82.44 119 TRP A CA 1
ATOM 911 C C . TRP A 1 119 ? -8.136 -14.227 -17.434 1.00 82.44 119 TRP A C 1
ATOM 913 O O . TRP A 1 119 ? -8.366 -13.888 -18.590 1.00 82.44 119 TRP A O 1
ATOM 923 N N . PHE A 1 120 ? -7.200 -13.611 -16.712 1.00 80.06 120 PHE A N 1
ATOM 924 C CA . PHE A 1 120 ? -6.548 -12.391 -17.203 1.00 80.06 120 PHE A CA 1
ATOM 925 C C . PHE A 1 120 ? -5.461 -12.674 -18.246 1.00 80.06 120 PHE A C 1
ATOM 927 O O . PHE A 1 120 ? -5.465 -12.068 -19.318 1.00 80.06 120 PHE A O 1
ATOM 934 N N . GLN A 1 121 ? -4.548 -13.612 -17.981 1.00 78.50 121 GLN A N 1
ATOM 935 C CA . GLN A 1 121 ? -3.421 -13.905 -18.874 1.00 78.50 121 GLN A CA 1
ATOM 936 C C . GLN A 1 121 ? -3.829 -14.312 -20.301 1.00 78.50 121 GLN A C 1
ATOM 938 O O . GLN A 1 121 ? -3.179 -13.827 -21.227 1.00 78.50 121 GLN A O 1
ATOM 943 N N . PRO A 1 122 ? -4.884 -15.121 -20.533 1.00 82.06 122 PRO A N 1
ATOM 944 C CA . PRO A 1 122 ? -5.332 -15.449 -21.890 1.00 82.06 122 PRO A CA 1
ATOM 945 C C . PRO A 1 122 ? -5.799 -14.233 -22.702 1.00 82.06 122 PRO A C 1
ATOM 947 O O . PRO A 1 122 ? -5.661 -14.223 -23.922 1.00 82.06 122 PRO A O 1
ATOM 950 N N . HIS A 1 123 ? -6.320 -13.199 -22.037 1.00 78.06 123 HIS A N 1
ATOM 951 C CA . HIS A 1 123 ? -6.833 -11.983 -22.678 1.00 78.06 123 HIS A CA 1
ATOM 952 C C . HIS A 1 123 ? -5.780 -10.864 -22.778 1.00 78.06 123 HIS A C 1
ATOM 954 O O . HIS A 1 123 ? -6.011 -9.840 -23.423 1.00 78.06 123 HIS A O 1
ATOM 960 N N . MET A 1 124 ? -4.608 -11.045 -22.162 1.00 71.50 124 MET A N 1
ATOM 961 C CA . MET A 1 124 ? -3.500 -10.089 -22.174 1.00 71.50 124 MET A CA 1
ATOM 962 C C . MET A 1 124 ? -2.526 -10.444 -23.310 1.00 71.50 124 MET A C 1
ATOM 964 O O . MET A 1 124 ? -1.676 -11.321 -23.182 1.00 71.50 124 MET A O 1
ATOM 968 N N . THR A 1 125 ? -2.635 -9.747 -24.443 1.00 61.72 125 THR A N 1
ATOM 969 C CA . THR A 1 125 ? -1.963 -10.079 -25.717 1.00 61.72 125 THR A CA 1
ATOM 970 C C . THR A 1 125 ? -0.444 -9.870 -25.756 1.00 61.72 125 THR A C 1
ATOM 972 O O . THR A 1 125 ? 0.201 -10.333 -26.695 1.00 61.72 125 THR A O 1
ATOM 975 N N . ALA A 1 126 ? 0.170 -9.212 -24.767 1.00 57.66 126 ALA A N 1
ATOM 976 C CA . ALA A 1 126 ? 1.621 -9.028 -24.735 1.00 57.66 126 ALA A CA 1
ATOM 977 C C . ALA A 1 126 ? 2.162 -8.942 -23.303 1.00 57.66 126 ALA A C 1
ATOM 979 O O . ALA A 1 126 ? 1.958 -7.942 -22.628 1.00 57.66 126 ALA A O 1
ATOM 980 N N . LYS A 1 127 ? 2.953 -9.925 -22.854 1.00 62.56 127 LYS A N 1
ATOM 981 C CA . LYS A 1 127 ? 3.901 -9.701 -21.748 1.00 62.56 127 LYS A CA 1
ATOM 982 C C . LYS A 1 127 ? 5.118 -9.002 -22.337 1.00 62.56 127 LYS A C 1
ATOM 984 O O . LYS A 1 127 ? 6.051 -9.659 -22.801 1.00 62.56 127 LYS A O 1
ATOM 989 N N . ARG A 1 128 ? 5.095 -7.668 -22.400 1.00 55.97 128 ARG A N 1
ATOM 990 C CA . ARG A 1 128 ? 6.214 -6.893 -22.945 1.00 55.97 128 ARG A CA 1
ATOM 991 C C . ARG A 1 128 ? 7.410 -7.055 -22.018 1.00 55.97 128 ARG A C 1
ATOM 993 O O . ARG A 1 128 ? 7.508 -6.406 -20.985 1.00 55.97 128 ARG A O 1
ATOM 1000 N N . GLY A 1 129 ? 8.314 -7.957 -22.392 1.00 51.66 129 GLY A N 1
ATOM 1001 C CA . GLY A 1 129 ? 9.607 -8.091 -21.748 1.00 51.66 129 GLY A CA 1
ATOM 1002 C C . GLY A 1 129 ? 9.519 -8.247 -20.229 1.00 51.66 129 GLY A C 1
ATOM 1003 O O . GLY A 1 129 ? 10.119 -7.473 -19.495 1.00 51.66 129 GLY A O 1
ATOM 1004 N N . GLN A 1 130 ? 8.823 -9.262 -19.732 1.00 54.41 130 GLN A N 1
ATOM 1005 C CA . GLN A 1 130 ? 9.064 -9.738 -18.372 1.00 54.41 130 GLN A CA 1
ATOM 1006 C C . GLN A 1 130 ? 9.538 -11.180 -18.448 1.00 54.41 130 GLN A C 1
ATOM 1008 O O . GLN A 1 130 ? 8.787 -12.079 -18.812 1.00 54.41 130 GLN A O 1
ATOM 1013 N N . ALA A 1 131 ? 10.807 -11.398 -18.097 1.00 52.72 131 ALA A N 1
ATOM 1014 C CA . ALA A 1 131 ? 11.180 -12.702 -17.576 1.00 52.72 131 ALA A CA 1
ATOM 1015 C C . ALA A 1 131 ? 10.473 -12.808 -16.224 1.00 52.72 131 ALA A C 1
ATOM 1017 O O . ALA A 1 131 ? 10.560 -11.868 -15.429 1.00 52.72 131 ALA A O 1
ATOM 1018 N N . ALA A 1 132 ? 9.743 -13.898 -15.986 1.00 55.88 132 ALA A N 1
ATOM 1019 C CA . ALA A 1 132 ? 9.129 -14.125 -14.687 1.00 55.88 132 ALA A CA 1
ATOM 1020 C C . ALA A 1 132 ? 10.204 -13.951 -13.608 1.00 55.88 132 ALA A C 1
ATOM 1022 O O . ALA A 1 132 ? 11.306 -14.493 -13.735 1.00 55.88 132 ALA A O 1
ATOM 1023 N N . ILE A 1 133 ? 9.905 -13.180 -12.562 1.00 56.97 133 ILE A N 1
ATOM 1024 C CA . ILE A 1 133 ? 10.750 -13.136 -11.370 1.00 56.97 133 ILE A CA 1
ATOM 1025 C C . ILE A 1 133 ? 10.675 -14.547 -10.772 1.00 56.97 133 ILE A C 1
ATOM 1027 O O . ILE A 1 133 ? 9.761 -14.868 -10.024 1.00 56.97 133 ILE A O 1
ATOM 1031 N N . SER A 1 134 ? 11.586 -15.434 -11.179 1.00 58.22 134 SER A N 1
ATOM 1032 C CA . SER A 1 134 ? 11.486 -16.874 -10.899 1.00 58.22 134 SER A CA 1
ATOM 1033 C C . SER A 1 134 ? 11.891 -17.243 -9.472 1.00 58.22 134 SER A C 1
ATOM 1035 O O . SER A 1 134 ? 11.779 -18.398 -9.065 1.00 58.22 134 SER A O 1
ATOM 1037 N N . SER A 1 135 ? 12.360 -16.268 -8.689 1.00 81.12 135 SER A N 1
ATOM 1038 C CA . SER A 1 135 ? 12.787 -16.505 -7.317 1.00 81.12 135 SER A CA 1
ATOM 1039 C C . SER A 1 135 ? 11.613 -16.380 -6.353 1.00 81.12 135 SER A C 1
ATOM 1041 O O . SER A 1 135 ? 11.115 -15.282 -6.100 1.00 81.12 135 SER A O 1
ATOM 1043 N N . ARG A 1 136 ? 11.237 -17.511 -5.746 1.00 85.25 136 ARG A N 1
ATOM 1044 C CA . ARG A 1 136 ? 10.280 -17.574 -4.627 1.00 85.25 136 ARG A CA 1
ATOM 1045 C C . ARG A 1 136 ? 10.676 -16.637 -3.483 1.00 85.25 136 ARG A C 1
ATOM 1047 O O . ARG A 1 136 ? 9.811 -16.029 -2.868 1.00 85.25 136 ARG A O 1
ATOM 1054 N N . PHE A 1 137 ? 11.979 -16.472 -3.250 1.00 86.06 137 PHE A N 1
ATOM 1055 C CA . PHE A 1 137 ? 12.504 -15.559 -2.238 1.00 86.06 137 PHE A CA 1
ATOM 1056 C C . PHE A 1 137 ? 12.217 -14.088 -2.570 1.00 86.06 137 PHE A C 1
ATOM 1058 O O . PHE A 1 137 ? 11.804 -13.339 -1.695 1.00 86.06 137 PHE A O 1
ATOM 1065 N N . LEU A 1 138 ? 12.358 -13.674 -3.835 1.00 85.56 138 LEU A N 1
ATOM 1066 C CA . LEU A 1 138 ? 11.998 -12.312 -4.256 1.00 85.56 138 LEU A CA 1
ATOM 1067 C C . LEU A 1 138 ? 10.488 -12.064 -4.154 1.00 85.56 138 LEU A C 1
ATOM 1069 O O . LEU A 1 138 ? 10.081 -10.958 -3.808 1.00 85.56 138 LEU A O 1
ATOM 1073 N N . GLY A 1 139 ? 9.672 -13.087 -4.423 1.00 84.94 139 GLY A N 1
ATOM 1074 C CA . GLY A 1 139 ? 8.224 -13.037 -4.206 1.00 84.94 139 GLY A CA 1
ATOM 1075 C C . GLY A 1 139 ? 7.863 -12.854 -2.731 1.00 84.94 139 GLY A C 1
ATOM 1076 O O . GLY A 1 139 ? 7.100 -11.952 -2.405 1.00 84.94 139 GLY A O 1
ATOM 1077 N N . LEU A 1 140 ? 8.479 -13.633 -1.836 1.00 86.81 140 LEU A N 1
ATOM 1078 C CA . LEU A 1 140 ? 8.320 -13.478 -0.385 1.00 86.81 140 LEU A CA 1
ATOM 1079 C C . LEU A 1 140 ? 8.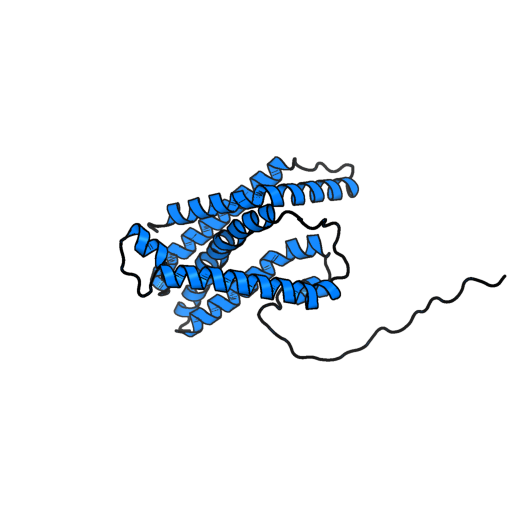774 -12.094 0.100 1.00 86.81 140 LEU A C 1
ATOM 1081 O O . LEU A 1 140 ? 8.122 -11.461 0.919 1.00 86.81 140 LEU A O 1
ATOM 1085 N N . LEU A 1 141 ? 9.890 -11.589 -0.421 1.00 88.00 141 LEU A N 1
ATOM 1086 C CA . LEU A 1 141 ? 10.388 -10.272 -0.040 1.00 88.00 141 LEU A CA 1
ATOM 1087 C C . LEU A 1 141 ? 9.432 -9.159 -0.513 1.00 88.00 141 LEU A C 1
ATOM 1089 O O . LEU A 1 141 ? 9.182 -8.191 0.200 1.00 88.00 141 LEU A O 1
ATOM 1093 N N . SER A 1 142 ? 8.818 -9.351 -1.681 1.00 87.19 142 SER A N 1
ATOM 1094 C CA . SER A 1 142 ? 7.796 -8.449 -2.221 1.00 87.19 142 SER A CA 1
ATOM 1095 C C . SER A 1 142 ? 6.479 -8.518 -1.439 1.00 87.19 142 SER A C 1
ATOM 1097 O O . SER A 1 142 ? 5.784 -7.509 -1.347 1.00 87.19 142 SER A O 1
ATOM 1099 N N . SER A 1 143 ? 6.143 -9.654 -0.814 1.00 88.50 143 SER A N 1
ATOM 1100 C CA . SER A 1 143 ? 4.937 -9.752 0.017 1.00 88.50 143 SER A CA 1
ATOM 1101 C C . SER A 1 143 ? 5.031 -8.948 1.313 1.00 88.50 143 SER A C 1
ATOM 1103 O O . SER A 1 143 ? 3.993 -8.621 1.870 1.00 88.50 143 SER A O 1
ATOM 1105 N N . PHE A 1 144 ? 6.227 -8.583 1.793 1.00 90.50 144 PHE A N 1
ATOM 1106 C CA . PHE A 1 144 ? 6.351 -7.628 2.905 1.00 90.50 144 PHE A CA 1
ATOM 1107 C C . PHE A 1 144 ? 5.959 -6.211 2.487 1.00 90.50 144 PHE A C 1
ATOM 1109 O O . PHE A 1 144 ? 5.274 -5.523 3.241 1.00 90.50 144 PHE A O 1
ATOM 1116 N N . TYR A 1 145 ? 6.351 -5.789 1.280 1.00 90.38 145 TYR A N 1
ATOM 1117 C CA . TYR A 1 145 ? 5.890 -4.521 0.716 1.00 90.38 145 TYR A CA 1
ATOM 1118 C C . TYR A 1 145 ? 4.368 -4.542 0.552 1.00 90.38 145 TYR A C 1
ATOM 1120 O O . TYR A 1 145 ? 3.686 -3.682 1.101 1.00 90.38 145 TYR A O 1
ATOM 1128 N N . GLY A 1 146 ? 3.834 -5.564 -0.126 1.00 86.94 146 GLY A N 1
ATOM 1129 C CA . GLY A 1 146 ? 2.391 -5.687 -0.342 1.00 86.94 146 GLY A CA 1
ATOM 1130 C C . GLY A 1 146 ? 1.604 -5.790 0.967 1.00 86.94 146 GLY A C 1
ATOM 1131 O O . GLY A 1 146 ? 0.655 -5.060 1.200 1.00 86.94 146 GLY A O 1
ATOM 1132 N N . GLY A 1 147 ? 2.052 -6.635 1.891 1.00 89.00 147 GLY A N 1
ATOM 1133 C CA . GLY A 1 147 ? 1.341 -6.887 3.142 1.00 89.00 147 GLY A CA 1
ATOM 1134 C C . GLY A 1 147 ? 1.395 -5.750 4.163 1.00 89.00 147 GLY A C 1
ATOM 1135 O O . GLY A 1 147 ? 0.501 -5.664 4.993 1.00 89.00 147 GLY A O 1
ATOM 1136 N N . VAL A 1 148 ? 2.420 -4.891 4.147 1.00 94.19 148 VAL A N 1
ATOM 1137 C CA . VAL A 1 148 ? 2.556 -3.804 5.138 1.00 94.19 148 VAL A CA 1
ATOM 1138 C C . VAL A 1 148 ? 2.371 -2.437 4.499 1.00 94.19 148 VAL A C 1
ATOM 1140 O O . VAL A 1 148 ? 1.556 -1.645 4.969 1.00 94.19 148 VAL A O 1
ATOM 1143 N N . CYS A 1 149 ? 3.113 -2.133 3.433 1.00 96.00 149 CYS A N 1
ATOM 1144 C CA . CYS A 1 149 ? 3.080 -0.806 2.828 1.00 96.00 149 CYS A CA 1
ATOM 1145 C C . CYS A 1 149 ? 1.712 -0.519 2.200 1.00 96.00 149 CYS A C 1
ATOM 1147 O O . CYS A 1 149 ? 1.168 0.563 2.413 1.00 96.00 149 CYS A O 1
ATOM 1149 N N . GLU A 1 150 ? 1.133 -1.473 1.465 1.00 94.38 150 GLU A N 1
ATOM 1150 C CA . GLU A 1 150 ? -0.180 -1.272 0.835 1.00 94.38 150 GLU A CA 1
ATOM 1151 C C . GLU A 1 150 ? -1.298 -1.196 1.877 1.00 94.38 150 GLU A C 1
ATOM 1153 O O . GLU A 1 150 ? -2.170 -0.337 1.765 1.00 94.38 150 GLU A O 1
ATOM 1158 N N . GLU A 1 151 ? -1.232 -2.003 2.937 1.00 94.56 151 GLU A N 1
ATOM 1159 C CA . GLU A 1 151 ? -2.163 -1.939 4.070 1.00 94.56 151 GLU A CA 1
ATOM 1160 C C . GLU A 1 151 ? -2.119 -0.574 4.776 1.00 94.56 151 GLU A C 1
ATOM 1162 O O . GLU A 1 151 ? -3.161 0.024 5.065 1.00 94.56 151 GLU A O 1
ATOM 1167 N N . VAL A 1 152 ? -0.924 -0.017 4.998 1.00 97.19 152 VAL A N 1
ATOM 1168 C CA . VAL A 1 152 ? -0.772 1.319 5.594 1.00 97.19 152 VAL A CA 1
ATOM 1169 C C . VAL A 1 152 ? -1.289 2.414 4.664 1.00 97.19 152 VAL A C 1
ATOM 1171 O O . VAL A 1 152 ? -1.994 3.318 5.113 1.00 97.19 152 VAL A O 1
ATOM 1174 N N . LEU A 1 153 ? -0.998 2.342 3.365 1.00 97.44 153 LEU A N 1
ATOM 1175 C CA . LEU A 1 153 ? -1.483 3.333 2.404 1.00 97.44 153 LEU A CA 1
ATOM 1176 C C . LEU A 1 153 ? -3.007 3.265 2.242 1.00 97.44 153 LEU A C 1
ATOM 1178 O O . LEU A 1 153 ? -3.679 4.295 2.307 1.00 97.44 153 LEU A O 1
ATOM 1182 N N . MET A 1 154 ? -3.558 2.068 2.035 1.00 96.19 154 MET A N 1
ATOM 1183 C CA . MET A 1 154 ? -4.959 1.879 1.660 1.00 96.19 154 MET A CA 1
ATOM 1184 C C . MET A 1 154 ? -5.891 1.786 2.862 1.00 96.19 154 MET A C 1
ATOM 1186 O O . MET A 1 154 ? -6.896 2.491 2.885 1.00 96.19 154 MET A O 1
ATOM 1190 N N . ARG A 1 155 ? -5.596 0.950 3.867 1.00 94.38 155 ARG A N 1
ATOM 1191 C CA . ARG A 1 155 ? -6.496 0.769 5.019 1.00 94.38 155 ARG A CA 1
ATOM 1192 C C . ARG A 1 155 ? -6.275 1.831 6.081 1.00 94.38 155 ARG A C 1
ATOM 1194 O O . ARG A 1 155 ? -7.231 2.491 6.479 1.00 94.38 155 ARG A O 1
ATOM 1201 N N . LEU A 1 156 ? -5.035 2.041 6.521 1.00 96.25 156 LEU A N 1
ATOM 1202 C CA . LEU A 1 156 ? -4.780 3.077 7.525 1.00 96.25 156 LEU A CA 1
ATOM 1203 C C . LEU A 1 156 ? -4.958 4.482 6.931 1.00 96.25 156 LEU A C 1
ATOM 1205 O O . LEU A 1 156 ? -5.620 5.307 7.552 1.00 96.25 156 LEU A O 1
ATOM 1209 N N . GLY A 1 157 ? -4.425 4.749 5.738 1.00 97.31 157 GLY A N 1
ATOM 1210 C CA . GLY A 1 157 ? -4.541 6.044 5.068 1.00 97.31 157 GLY A CA 1
ATOM 1211 C C . GLY A 1 157 ? -5.906 6.275 4.415 1.00 97.31 157 GLY A C 1
ATOM 1212 O O . GLY A 1 157 ? -6.772 6.945 4.978 1.00 97.31 157 GLY A O 1
ATOM 1213 N N . VAL A 1 158 ? -6.086 5.752 3.198 1.00 97.69 158 VAL A N 1
ATOM 1214 C CA . VAL A 1 158 ? -7.230 6.077 2.323 1.00 97.69 158 VAL A CA 1
ATOM 1215 C C . VAL A 1 158 ? -8.573 5.733 2.969 1.00 97.69 158 VAL A C 1
ATOM 1217 O O . VAL A 1 158 ? -9.441 6.599 3.063 1.00 97.69 158 VAL A O 1
ATOM 1220 N N . MET A 1 159 ? -8.756 4.499 3.441 1.00 97.31 159 MET A N 1
ATOM 1221 C CA . MET A 1 159 ? -10.022 4.047 4.018 1.00 97.31 159 MET A CA 1
ATOM 1222 C C . MET A 1 159 ? -10.400 4.884 5.242 1.00 97.31 159 MET A C 1
ATOM 1224 O O . MET A 1 159 ? -11.538 5.336 5.311 1.00 97.31 159 MET A O 1
ATOM 1228 N N . THR A 1 160 ? -9.478 5.154 6.173 1.00 97.31 160 THR A N 1
ATOM 1229 C CA . THR A 1 160 ? -9.776 5.981 7.358 1.00 97.31 160 THR A CA 1
ATOM 1230 C C . THR A 1 160 ? -10.238 7.385 6.974 1.00 97.31 160 THR A C 1
ATOM 1232 O O . THR A 1 160 ? -11.225 7.875 7.523 1.00 97.31 160 THR A O 1
ATOM 1235 N N . VAL A 1 161 ? -9.577 8.022 5.999 1.00 97.69 161 VAL A N 1
ATOM 1236 C CA . VAL A 1 161 ? -9.974 9.347 5.494 1.00 97.69 161 VAL A CA 1
ATOM 1237 C C . VAL A 1 161 ? -11.388 9.304 4.908 1.00 97.69 161 VAL A C 1
ATOM 1239 O O . VAL A 1 161 ? -12.221 10.151 5.233 1.00 97.69 161 VAL A O 1
ATOM 1242 N N . VAL A 1 162 ? -11.691 8.300 4.081 1.00 97.56 162 VAL A N 1
ATOM 1243 C CA . VAL A 1 162 ? -13.017 8.153 3.463 1.00 97.56 162 VAL A CA 1
ATOM 1244 C C . VAL A 1 162 ? -14.090 7.883 4.514 1.00 97.56 162 VAL A C 1
ATOM 1246 O O . VAL A 1 162 ? -15.131 8.533 4.490 1.00 97.56 162 VAL A O 1
ATOM 1249 N N . VAL A 1 163 ? -13.838 6.972 5.459 1.00 97.62 163 VAL A N 1
ATOM 1250 C CA . VAL A 1 163 ? -14.768 6.660 6.555 1.00 97.62 163 VAL A CA 1
ATOM 1251 C C . VAL A 1 163 ? -15.054 7.911 7.379 1.00 97.62 163 VAL A C 1
ATOM 1253 O O . VAL A 1 163 ? -16.216 8.195 7.657 1.00 97.62 163 VAL A O 1
ATOM 1256 N N . PHE A 1 164 ? -14.026 8.693 7.713 1.00 97.12 164 PHE A N 1
ATOM 1257 C CA . PHE A 1 164 ? -14.182 9.938 8.459 1.00 97.12 164 PHE A CA 1
ATOM 1258 C C . PHE A 1 164 ? -15.142 10.908 7.762 1.00 97.12 164 PHE A C 1
ATOM 1260 O O . PHE A 1 164 ? -16.118 11.358 8.366 1.00 97.12 164 PHE A O 1
ATOM 1267 N N . PHE A 1 165 ? -14.915 11.201 6.479 1.00 97.12 165 PHE A N 1
ATOM 1268 C CA . PHE A 1 165 ? -15.798 12.098 5.733 1.00 97.12 165 PHE A CA 1
ATOM 1269 C C . PHE A 1 165 ? -17.196 11.504 5.539 1.00 97.12 165 PHE A C 1
ATOM 1271 O O . PHE A 1 165 ? -18.188 12.203 5.721 1.00 97.12 165 PHE A O 1
ATOM 1278 N N . ALA A 1 166 ? -17.302 10.208 5.252 1.00 96.25 166 ALA A N 1
ATOM 1279 C CA . ALA A 1 166 ? -18.578 9.516 5.110 1.00 96.25 166 ALA A CA 1
ATOM 1280 C C . ALA A 1 166 ? -19.424 9.582 6.393 1.00 96.25 166 ALA A C 1
ATOM 1282 O O . ALA A 1 166 ? -20.635 9.799 6.334 1.00 96.25 166 ALA A O 1
ATOM 1283 N N . GLN A 1 167 ? -18.797 9.453 7.563 1.00 96.00 167 GLN A N 1
ATOM 1284 C CA . GLN A 1 167 ? -19.481 9.616 8.845 1.00 96.00 167 GLN A CA 1
ATOM 1285 C C . GLN A 1 167 ? -19.905 11.066 9.091 1.00 96.00 167 GLN A C 1
ATOM 1287 O O . GLN A 1 167 ? -21.013 11.293 9.572 1.00 96.00 167 GLN A O 1
ATOM 1292 N N . LYS A 1 168 ? -19.085 12.054 8.703 1.00 95.19 168 LYS A N 1
ATOM 1293 C CA . LYS A 1 168 ? -19.473 13.477 8.754 1.00 95.19 168 LYS A CA 1
ATOM 1294 C C . LYS A 1 168 ? -20.667 13.804 7.856 1.00 95.19 168 LYS A C 1
ATOM 1296 O O . LYS A 1 168 ? -21.422 14.713 8.181 1.00 95.19 168 LYS A O 1
ATOM 1301 N N . LEU A 1 169 ? -20.866 13.042 6.784 1.00 95.81 169 LEU A N 1
ATOM 1302 C CA . LEU A 1 169 ? -22.037 13.123 5.907 1.00 95.81 169 LEU A CA 1
ATOM 1303 C C . LEU A 1 169 ? -23.258 12.343 6.431 1.00 95.81 169 LEU A C 1
ATOM 1305 O O . LEU A 1 169 ? -24.279 12.287 5.754 1.00 95.81 169 LEU A O 1
ATOM 1309 N N . GLY A 1 170 ? -23.176 11.730 7.617 1.00 94.06 170 GLY A N 1
ATOM 1310 C CA . GLY A 1 170 ? -24.297 11.016 8.231 1.00 94.06 170 GLY A CA 1
ATOM 1311 C C . GLY A 1 170 ? -24.533 9.601 7.693 1.00 94.06 170 GLY A C 1
ATOM 1312 O O . GLY A 1 170 ? -25.579 9.022 7.965 1.00 94.06 170 GLY A O 1
ATOM 1313 N N . LEU A 1 171 ? -23.573 9.002 6.974 1.00 92.00 171 LEU A N 1
ATOM 1314 C CA . LEU A 1 171 ? -23.734 7.664 6.375 1.00 92.00 171 LEU A CA 1
ATOM 1315 C C . LEU A 1 171 ? -23.681 6.502 7.387 1.00 92.00 171 LEU A C 1
ATOM 1317 O O . LEU A 1 171 ? -23.851 5.345 7.001 1.00 92.00 171 LEU A O 1
ATOM 1321 N N . GLY A 1 172 ? -23.441 6.781 8.674 1.00 89.38 172 GLY A N 1
ATOM 1322 C CA . GLY A 1 172 ? -23.485 5.787 9.750 1.00 89.38 172 GLY A CA 1
ATOM 1323 C C . GLY A 1 172 ? -22.643 4.542 9.448 1.00 89.38 172 GLY A C 1
ATOM 1324 O O . GLY A 1 172 ? -21.485 4.650 9.045 1.00 89.38 172 GLY A O 1
ATOM 1325 N N . GLY A 1 173 ? -23.232 3.353 9.602 1.00 87.69 173 GLY A N 1
ATOM 1326 C CA . GLY A 1 173 ? -22.560 2.073 9.335 1.00 87.69 173 GLY A CA 1
ATOM 1327 C C . GLY A 1 173 ? -22.145 1.854 7.872 1.00 87.69 173 GLY A C 1
ATOM 1328 O O . GLY A 1 173 ? -21.193 1.120 7.613 1.00 87.69 173 GLY A O 1
ATOM 1329 N N . SER A 1 174 ? -22.780 2.535 6.912 1.00 94.31 174 SER A N 1
ATOM 1330 C CA . SER A 1 174 ? -22.417 2.444 5.489 1.00 94.31 174 SER A CA 1
ATOM 1331 C C . SER A 1 174 ? -21.084 3.127 5.171 1.00 94.31 174 SER A C 1
ATOM 1333 O O . SER A 1 174 ? -20.483 2.848 4.133 1.00 94.31 174 SER A O 1
ATOM 1335 N N . SER A 1 175 ? -20.583 3.982 6.072 1.00 95.31 175 SER A N 1
ATOM 1336 C CA . SER A 1 175 ? -19.280 4.643 5.929 1.00 95.31 175 SER A CA 1
ATOM 1337 C C . SER A 1 175 ? -18.126 3.654 5.745 1.00 95.31 175 SER A C 1
ATOM 1339 O O . SER A 1 175 ? -17.254 3.888 4.911 1.00 95.31 175 SER A O 1
ATOM 1341 N N . TYR A 1 176 ? -18.148 2.523 6.457 1.00 95.00 176 TYR A N 1
ATOM 1342 C CA . TYR A 1 176 ? -17.112 1.492 6.362 1.00 95.00 176 TYR A CA 1
ATOM 1343 C C . TYR A 1 176 ? -17.111 0.802 5.000 1.00 95.00 176 TYR A C 1
ATOM 1345 O O . TYR A 1 176 ? -16.051 0.646 4.397 1.00 95.00 176 TYR A O 1
ATOM 1353 N N . TRP A 1 177 ? -18.289 0.444 4.487 1.00 95.50 177 TRP A N 1
ATOM 1354 C CA . TRP A 1 177 ? -18.427 -0.166 3.164 1.00 95.50 177 TRP A CA 1
ATOM 1355 C C . TRP A 1 177 ? -17.983 0.782 2.054 1.00 95.50 177 TRP A C 1
ATOM 1357 O O . TRP A 1 177 ? -17.255 0.368 1.154 1.00 95.50 177 TRP A O 1
ATOM 1367 N N . LEU A 1 178 ? -18.347 2.064 2.157 1.00 95.38 178 LEU A N 1
ATOM 1368 C CA . LEU A 1 178 ? -17.872 3.084 1.227 1.00 95.38 178 LEU A CA 1
ATOM 1369 C C . LEU A 1 178 ? -16.346 3.232 1.294 1.00 95.38 178 LEU A C 1
ATOM 1371 O O . LEU A 1 178 ? -15.691 3.263 0.257 1.00 95.38 178 LEU A O 1
ATOM 1375 N N . GLY A 1 179 ? -15.773 3.268 2.500 1.00 95.38 179 GLY A N 1
ATOM 1376 C CA . GLY A 1 179 ? -14.325 3.310 2.702 1.00 95.38 179 GLY A CA 1
ATOM 1377 C C . GLY A 1 179 ? -13.599 2.139 2.046 1.00 95.38 179 GLY A C 1
ATOM 1378 O O . GLY A 1 179 ? -12.607 2.351 1.353 1.00 95.38 179 GLY A O 1
ATOM 1379 N N . ILE A 1 180 ? -14.122 0.921 2.208 1.00 94.50 180 ILE A N 1
ATOM 1380 C CA . ILE A 1 180 ? -13.580 -0.292 1.580 1.00 94.50 180 ILE A CA 1
ATOM 1381 C C . ILE A 1 180 ? -13.666 -0.195 0.054 1.00 94.50 180 ILE A C 1
ATOM 1383 O O . ILE A 1 180 ? -12.668 -0.425 -0.628 1.00 94.50 180 ILE A O 1
ATOM 1387 N N . ALA A 1 181 ? -14.831 0.173 -0.486 1.00 95.25 181 ALA A N 1
ATOM 1388 C CA . ALA A 1 181 ? -15.044 0.265 -1.927 1.00 95.25 181 ALA A CA 1
ATOM 1389 C C . ALA A 1 181 ? -14.119 1.307 -2.576 1.00 95.25 181 ALA A C 1
ATOM 1391 O O . ALA A 1 181 ? -13.455 1.019 -3.572 1.00 95.25 181 ALA A O 1
ATOM 1392 N N . VAL A 1 182 ? -14.020 2.501 -1.984 1.00 95.31 182 VAL A N 1
ATOM 1393 C CA . VAL A 1 182 ? -13.145 3.566 -2.488 1.00 95.31 182 VAL A CA 1
ATOM 1394 C C . VAL A 1 182 ? -11.677 3.165 -2.377 1.00 95.31 182 VAL A C 1
ATOM 1396 O O . VAL A 1 182 ? -10.939 3.340 -3.343 1.00 95.31 182 VAL A O 1
ATOM 1399 N N . ALA A 1 183 ? -11.246 2.586 -1.251 1.00 95.06 183 ALA A N 1
ATOM 1400 C CA . ALA A 1 183 ? -9.870 2.120 -1.096 1.00 95.06 183 ALA A CA 1
ATOM 1401 C C . ALA A 1 183 ? -9.509 1.052 -2.140 1.00 95.06 183 ALA A C 1
ATOM 1403 O O . ALA A 1 183 ? -8.444 1.139 -2.742 1.00 95.06 183 ALA A O 1
ATOM 1404 N N . ALA A 1 184 ? -10.409 0.106 -2.426 1.00 92.25 184 ALA A N 1
ATOM 1405 C CA . ALA A 1 184 ? -10.199 -0.912 -3.455 1.00 92.25 184 ALA A CA 1
ATOM 1406 C C . ALA A 1 184 ? -10.067 -0.308 -4.865 1.00 92.25 184 ALA A C 1
ATOM 1408 O O . ALA A 1 184 ? -9.178 -0.698 -5.623 1.00 92.25 184 ALA A O 1
ATOM 1409 N N . ILE A 1 185 ? -10.903 0.677 -5.213 1.00 92.06 185 ILE A N 1
ATOM 1410 C CA . ILE A 1 185 ? -10.831 1.366 -6.511 1.00 92.06 185 ILE A CA 1
ATOM 1411 C C . ILE A 1 185 ? -9.536 2.175 -6.626 1.00 92.06 185 ILE A C 1
ATOM 1413 O O . ILE A 1 185 ? -8.841 2.084 -7.637 1.00 92.06 185 ILE A O 1
ATOM 1417 N N . VAL A 1 186 ? -9.183 2.947 -5.593 1.00 93.94 186 VAL A N 1
ATOM 1418 C CA . VAL A 1 186 ? -7.936 3.729 -5.562 1.00 93.94 186 VAL A CA 1
ATOM 1419 C C . VAL A 1 186 ? -6.727 2.804 -5.680 1.00 93.94 186 VAL A C 1
ATOM 1421 O O . VAL A 1 186 ? -5.827 3.085 -6.470 1.00 93.94 186 VAL A O 1
ATOM 1424 N N . PHE A 1 187 ? -6.734 1.681 -4.962 1.00 91.50 187 PHE A N 1
ATOM 1425 C CA . PHE A 1 187 ? -5.696 0.661 -5.039 1.00 91.50 187 PHE A CA 1
ATOM 1426 C C . PHE A 1 187 ? -5.549 0.109 -6.460 1.00 91.50 187 PHE A C 1
ATOM 1428 O O . PHE A 1 187 ? -4.448 0.102 -7.009 1.00 91.50 187 PHE A O 1
ATOM 1435 N N . ALA A 1 188 ? -6.652 -0.285 -7.098 1.00 87.88 188 ALA A N 1
ATOM 1436 C CA . ALA A 1 188 ? -6.631 -0.788 -8.467 1.00 87.88 188 ALA A CA 1
ATOM 1437 C C . ALA A 1 188 ? -6.121 0.269 -9.465 1.00 87.88 188 ALA A C 1
ATOM 1439 O O . ALA A 1 188 ? -5.248 -0.007 -10.290 1.00 87.88 188 ALA A O 1
ATOM 1440 N N . CYS A 1 189 ? -6.594 1.512 -9.350 1.00 89.31 189 CYS A N 1
ATOM 1441 C CA . CYS A 1 189 ? -6.137 2.624 -10.181 1.00 89.31 189 CYS A CA 1
ATOM 1442 C C . CYS A 1 189 ? -4.642 2.921 -9.996 1.00 89.31 189 CYS A C 1
ATOM 1444 O O . CYS A 1 189 ? -3.952 3.198 -10.977 1.00 89.31 189 CYS A O 1
ATOM 1446 N N . ALA A 1 190 ? -4.118 2.818 -8.772 1.00 89.94 190 ALA A N 1
ATOM 1447 C CA . ALA A 1 190 ? -2.698 3.021 -8.485 1.00 89.94 190 ALA A CA 1
ATOM 1448 C C . ALA A 1 190 ? -1.790 1.989 -9.183 1.00 89.94 190 ALA A C 1
ATOM 1450 O O . ALA A 1 190 ? -0.628 2.286 -9.458 1.00 89.94 190 ALA A O 1
ATOM 1451 N N . HIS A 1 191 ? -2.320 0.814 -9.540 1.00 87.50 191 HIS A N 1
ATOM 1452 C CA . HIS A 1 191 ? -1.591 -0.239 -10.254 1.00 87.50 191 HIS A CA 1
ATOM 1453 C C . HIS A 1 191 ? -1.629 -0.102 -11.783 1.00 87.50 191 HIS A C 1
ATOM 1455 O O . HIS A 1 191 ? -0.817 -0.725 -12.474 1.00 87.50 191 HIS A O 1
ATOM 1461 N N . LEU A 1 192 ? -2.505 0.747 -12.338 1.00 84.88 192 LEU A N 1
ATOM 1462 C CA . LEU A 1 192 ? -2.617 0.954 -13.789 1.00 84.88 192 LEU A CA 1
ATOM 1463 C C . LEU A 1 192 ? -1.284 1.311 -14.467 1.00 84.88 192 LEU A C 1
ATOM 1465 O O . LEU A 1 192 ? -0.987 0.702 -15.496 1.00 84.88 192 LEU A O 1
ATOM 1469 N N . PRO A 1 193 ? -0.447 2.231 -13.940 1.00 83.81 193 PRO A N 1
ATOM 1470 C CA . PRO A 1 193 ? 0.839 2.540 -14.561 1.00 83.81 193 PRO A CA 1
ATOM 1471 C C . PRO A 1 193 ? 1.747 1.308 -14.671 1.00 83.81 193 PRO A C 1
ATOM 1473 O O . PRO A 1 193 ? 2.294 1.051 -15.742 1.00 83.81 193 PRO A O 1
ATOM 1476 N N . GLY A 1 194 ? 1.853 0.502 -13.609 1.00 79.62 194 GLY A N 1
ATOM 1477 C CA . GLY A 1 194 ? 2.650 -0.731 -13.610 1.00 79.62 194 GLY A CA 1
ATOM 1478 C C . GLY A 1 194 ? 2.107 -1.784 -14.582 1.00 79.62 194 GLY A C 1
ATOM 1479 O O . GLY A 1 194 ? 2.871 -2.429 -15.310 1.00 79.62 194 GLY A O 1
ATOM 1480 N N . ASN A 1 195 ? 0.782 -1.895 -14.674 1.00 81.81 195 ASN A N 1
ATOM 1481 C CA . ASN A 1 195 ? 0.125 -2.785 -15.625 1.00 81.81 195 ASN A CA 1
ATOM 1482 C C . ASN A 1 195 ? 0.340 -2.330 -17.072 1.00 81.81 195 ASN A C 1
ATOM 1484 O O . ASN A 1 195 ? 0.677 -3.157 -17.914 1.00 81.81 195 ASN A O 1
ATOM 1488 N N . TYR A 1 196 ? 0.255 -1.030 -17.373 1.00 81.75 196 TYR A N 1
ATOM 1489 C CA . TYR A 1 196 ? 0.569 -0.503 -18.706 1.00 81.75 196 TYR A CA 1
ATOM 1490 C C . TYR A 1 196 ? 2.031 -0.706 -19.093 1.00 81.75 196 TYR A C 1
ATOM 1492 O O . TYR A 1 196 ? 2.328 -0.929 -20.266 1.00 81.75 196 TYR A O 1
ATOM 1500 N N . MET A 1 197 ? 2.951 -0.659 -18.130 1.00 75.75 197 MET A N 1
ATOM 1501 C CA . MET A 1 197 ? 4.356 -0.977 -18.385 1.00 75.75 197 MET A CA 1
ATOM 1502 C C . MET A 1 197 ? 4.557 -2.456 -18.732 1.00 75.75 197 MET A C 1
ATOM 1504 O O . MET A 1 197 ? 5.413 -2.777 -19.552 1.00 75.75 197 MET A O 1
ATOM 1508 N N . THR A 1 198 ? 3.769 -3.346 -18.128 1.00 75.19 198 THR A N 1
ATOM 1509 C CA . THR A 1 198 ? 3.887 -4.802 -18.302 1.00 75.19 198 THR A CA 1
ATOM 1510 C C . THR A 1 198 ? 3.174 -5.301 -19.558 1.00 75.19 198 THR A C 1
ATOM 1512 O O . THR A 1 198 ? 3.728 -6.086 -20.328 1.00 75.19 198 THR A O 1
ATOM 1515 N N . TYR A 1 199 ? 1.947 -4.830 -19.766 1.00 75.19 199 TYR A N 1
ATOM 1516 C CA . TYR A 1 199 ? 1.024 -5.332 -20.782 1.00 75.19 199 TYR A CA 1
ATOM 1517 C C . TYR A 1 199 ? 0.803 -4.362 -21.950 1.00 75.19 199 TYR A C 1
ATOM 1519 O O . TYR A 1 199 ? 0.197 -4.718 -22.957 1.00 75.19 199 TYR A O 1
ATOM 1527 N N . GLY A 1 200 ? 1.335 -3.142 -21.854 1.00 74.06 200 GLY A N 1
ATOM 1528 C CA . GLY A 1 200 ? 1.061 -2.064 -22.797 1.00 74.06 200 GLY A CA 1
ATOM 1529 C C . GLY A 1 200 ? -0.215 -1.295 -22.451 1.00 74.06 200 GLY A C 1
ATOM 1530 O O . GLY A 1 200 ? -1.075 -1.747 -21.697 1.00 74.06 200 GLY A O 1
ATOM 1531 N N . LYS A 1 201 ? -0.341 -0.089 -23.012 1.00 77.19 201 LYS A N 1
ATOM 1532 C CA . LYS A 1 201 ? -1.574 0.696 -22.915 1.00 77.19 201 LYS A CA 1
ATOM 1533 C C . LYS A 1 201 ? -2.605 0.108 -23.880 1.00 77.19 201 LYS A C 1
ATOM 1535 O O . LYS A 1 201 ? -2.374 0.101 -25.085 1.00 77.19 201 LYS A O 1
ATOM 1540 N N . GLY A 1 202 ? -3.737 -0.349 -23.358 1.00 75.81 202 GLY A N 1
ATOM 1541 C CA . GLY A 1 202 ? -4.845 -0.866 -24.158 1.00 75.81 202 GLY A CA 1
ATOM 1542 C C . GLY A 1 202 ? -6.139 -0.895 -23.355 1.00 75.81 202 GLY A C 1
ATOM 1543 O O . GLY A 1 202 ? -6.094 -1.010 -22.132 1.00 75.81 202 GLY A O 1
ATOM 1544 N N . SER A 1 203 ? -7.284 -0.812 -24.040 1.00 75.12 203 SER A N 1
ATOM 1545 C CA . SER A 1 203 ? -8.610 -0.766 -23.404 1.00 75.12 203 SER A CA 1
ATOM 1546 C C . SER A 1 203 ? -8.872 -1.970 -22.499 1.00 75.12 203 SER A C 1
ATOM 1548 O O . SER A 1 203 ? -9.507 -1.823 -21.463 1.00 75.12 203 SER A O 1
ATOM 1550 N N . ILE A 1 204 ? -8.311 -3.136 -22.841 1.00 74.81 204 ILE A N 1
ATOM 1551 C CA . ILE A 1 204 ? -8.357 -4.340 -22.003 1.00 74.81 204 ILE A CA 1
ATOM 1552 C C . ILE A 1 204 ? -7.612 -4.083 -20.684 1.00 74.81 204 ILE A C 1
ATOM 1554 O O . ILE A 1 204 ? -8.189 -4.195 -19.614 1.00 74.81 204 ILE A O 1
ATOM 1558 N N . VAL A 1 205 ? -6.362 -3.624 -20.715 1.00 72.88 205 VAL A N 1
ATOM 1559 C CA . VAL A 1 205 ? -5.597 -3.366 -19.481 1.00 72.88 205 VAL A CA 1
ATOM 1560 C C . VAL A 1 205 ? -6.260 -2.277 -18.625 1.00 72.88 205 VAL A C 1
ATOM 1562 O O . VAL A 1 205 ? -6.341 -2.411 -17.405 1.00 72.88 205 VAL A O 1
ATOM 1565 N N . THR A 1 206 ? -6.791 -1.225 -19.255 1.00 78.88 206 THR A N 1
ATOM 1566 C CA . THR A 1 206 ? -7.493 -0.128 -18.573 1.00 78.88 206 THR A CA 1
ATOM 1567 C C . THR A 1 206 ? -8.803 -0.567 -17.924 1.00 78.88 206 THR A C 1
ATOM 1569 O O . THR A 1 206 ? -9.072 -0.173 -16.796 1.00 78.88 206 THR A O 1
ATOM 1572 N N . CYS A 1 207 ? -9.620 -1.357 -18.624 1.00 74.56 207 CYS A N 1
ATOM 1573 C CA . CYS A 1 207 ? -10.938 -1.774 -18.148 1.00 74.56 207 CYS A CA 1
ATOM 1574 C C . CYS A 1 207 ? -10.838 -2.898 -17.117 1.00 74.56 207 CYS A C 1
ATOM 1576 O O . CYS A 1 207 ? -11.577 -2.898 -16.146 1.00 74.56 207 CYS A O 1
ATOM 1578 N N . TRP A 1 208 ? -9.889 -3.818 -17.276 1.00 71.62 208 TRP A N 1
ATOM 1579 C CA . TRP A 1 208 ? -9.801 -5.011 -16.439 1.00 71.62 208 TRP A CA 1
ATOM 1580 C C . TRP A 1 208 ? -9.060 -4.779 -15.117 1.00 71.62 208 TRP A C 1
ATOM 1582 O O . TRP A 1 208 ? -9.320 -5.482 -14.145 1.00 71.62 208 TRP A O 1
ATOM 1592 N N . THR A 1 209 ? -8.173 -3.779 -15.043 1.00 69.31 209 THR A N 1
ATOM 1593 C CA . THR A 1 209 ? -7.435 -3.476 -13.801 1.00 69.31 209 THR A CA 1
ATOM 1594 C C . THR A 1 209 ? -8.361 -3.024 -12.651 1.00 69.31 209 THR A C 1
ATOM 1596 O O . THR A 1 209 ? -8.187 -3.521 -11.542 1.00 69.31 209 THR A O 1
ATOM 1599 N N . PRO A 1 210 ? -9.376 -2.160 -12.866 1.00 66.06 210 PRO A N 1
ATOM 1600 C CA . PRO A 1 210 ? -10.332 -1.759 -11.828 1.00 66.06 210 PRO A CA 1
ATOM 1601 C C . PRO A 1 210 ? -11.440 -2.776 -11.519 1.00 66.06 210 PRO A C 1
ATOM 1603 O O . PRO A 1 210 ? -12.164 -2.578 -10.552 1.00 66.06 210 PRO A O 1
ATOM 1606 N N . VAL A 1 211 ? -11.611 -3.836 -12.318 1.00 60.91 211 VAL A N 1
ATOM 1607 C CA . VAL A 1 211 ? -12.779 -4.747 -12.263 1.00 60.91 211 VAL A CA 1
ATOM 1608 C C . VAL A 1 211 ? -12.714 -5.773 -11.116 1.00 60.91 211 VAL A C 1
ATOM 1610 O O . VAL A 1 211 ? -13.673 -6.498 -10.871 1.00 60.91 211 VAL A O 1
ATOM 1613 N N . ILE A 1 212 ? -11.642 -5.788 -10.316 1.00 52.62 212 ILE A N 1
ATOM 1614 C CA . ILE A 1 212 ? -11.478 -6.744 -9.204 1.00 52.62 212 ILE A CA 1
ATOM 1615 C C . ILE A 1 212 ? -12.492 -6.598 -8.029 1.00 52.62 212 ILE A C 1
ATOM 1617 O O . ILE A 1 212 ? -12.592 -7.547 -7.254 1.00 52.62 212 ILE A O 1
ATOM 1621 N N . PRO A 1 213 ? -13.356 -5.562 -7.904 1.00 40.59 213 PRO A N 1
ATOM 1622 C CA . PRO A 1 213 ? -14.527 -5.638 -7.024 1.00 40.59 213 PRO A CA 1
ATOM 1623 C C . PRO A 1 213 ? -15.889 -5.679 -7.739 1.00 40.59 213 PRO A C 1
ATOM 1625 O O . PRO A 1 213 ? -16.908 -5.775 -7.061 1.00 40.59 213 PRO A O 1
ATOM 1628 N N . LEU A 1 214 ? -15.963 -5.613 -9.069 1.00 30.06 214 LEU A N 1
ATOM 1629 C CA . LEU A 1 214 ? -17.240 -5.487 -9.779 1.00 30.06 214 LEU A CA 1
ATOM 1630 C C . LEU A 1 214 ? -17.313 -6.497 -10.917 1.00 30.06 214 LEU A C 1
ATOM 1632 O O . LEU A 1 214 ? -16.935 -6.217 -12.050 1.00 30.06 214 LEU A O 1
ATOM 1636 N N . PHE A 1 215 ? -17.846 -7.679 -10.601 1.00 32.78 215 PHE A N 1
ATOM 1637 C CA . PHE A 1 215 ? -18.425 -8.554 -11.613 1.00 32.78 215 PHE A CA 1
ATOM 1638 C C . PHE A 1 215 ? -19.368 -7.733 -12.497 1.00 32.78 215 PHE A C 1
ATOM 1640 O O . PHE A 1 215 ? -20.294 -7.103 -11.982 1.00 32.78 215 PHE A O 1
ATOM 1647 N N . TYR A 1 216 ? -19.173 -7.785 -13.814 1.00 36.41 216 TYR A N 1
ATOM 1648 C CA . TYR A 1 216 ? -20.243 -7.455 -14.741 1.00 36.41 216 TYR A CA 1
ATOM 1649 C C . TYR A 1 216 ? -20.538 -8.623 -15.678 1.00 36.41 216 TYR A C 1
ATOM 1651 O O . TYR A 1 216 ? -19.655 -9.206 -16.310 1.00 36.41 216 TYR A O 1
ATOM 1659 N N . SER A 1 217 ? -21.832 -8.931 -15.647 1.00 37.00 217 SER A N 1
ATOM 1660 C CA . SER A 1 217 ? -22.652 -9.776 -16.499 1.00 37.00 217 SER A CA 1
ATOM 1661 C C . SER A 1 217 ? -22.427 -9.522 -17.991 1.00 37.00 217 SER A C 1
ATOM 1663 O O . SER A 1 217 ? -22.021 -8.441 -18.400 1.00 37.00 217 SER A O 1
ATOM 1665 N N . GLY A 1 218 ? -22.684 -10.542 -18.804 1.00 38.91 218 GLY A N 1
ATOM 1666 C CA . GLY A 1 218 ? -22.421 -10.516 -20.236 1.00 38.91 218 GLY A CA 1
ATOM 1667 C C . GLY A 1 218 ? -23.287 -9.552 -21.045 1.00 38.91 218 GLY A C 1
ATOM 1668 O O . GLY A 1 218 ? -24.421 -9.272 -20.688 1.00 38.91 218 GLY A O 1
ATOM 1669 N N . GLU A 1 219 ? -22.711 -9.132 -22.167 1.00 34.50 219 GLU A N 1
ATOM 1670 C CA . GLU A 1 219 ? -23.309 -8.934 -23.494 1.00 34.50 219 GLU A CA 1
ATOM 1671 C C . GLU A 1 219 ? -22.068 -8.796 -24.408 1.00 34.50 219 GLU A C 1
ATOM 1673 O O . GLU A 1 219 ? -21.170 -8.007 -24.132 1.00 34.50 219 GLU A O 1
ATOM 1678 N N . GLY A 1 220 ? -21.764 -9.717 -25.323 1.00 37.56 220 GLY A N 1
ATOM 1679 C CA . GLY A 1 220 ? -22.525 -9.878 -26.549 1.00 37.56 220 GLY A CA 1
ATOM 1680 C C . GLY A 1 220 ? -22.343 -8.637 -27.418 1.00 37.56 220 GLY A C 1
ATOM 1681 O O . GLY A 1 220 ? -23.206 -7.783 -27.375 1.00 37.56 220 GLY A O 1
ATOM 1682 N N . ASP A 1 221 ? -21.229 -8.525 -28.155 1.00 31.08 221 ASP A N 1
ATOM 1683 C CA . ASP A 1 221 ? -21.283 -7.968 -29.511 1.00 31.08 221 ASP A CA 1
ATOM 1684 C C . ASP A 1 221 ? -20.020 -8.241 -30.340 1.00 31.08 221 ASP A C 1
ATOM 1686 O O . ASP A 1 221 ? -18.895 -7.814 -30.077 1.00 31.08 221 ASP A O 1
ATOM 1690 N N . SER A 1 222 ? -20.277 -9.008 -31.389 1.00 37.62 222 SER A N 1
ATOM 1691 C CA . SER A 1 222 ? -19.481 -9.275 -32.570 1.00 37.62 222 SER A CA 1
ATOM 1692 C C . SER A 1 222 ? -19.393 -8.056 -33.488 1.00 37.62 222 SER A C 1
ATOM 1694 O O . SER A 1 222 ? -20.421 -7.691 -34.031 1.00 37.62 222 SER A O 1
ATOM 1696 N N . VAL A 1 223 ? -18.193 -7.531 -33.763 1.00 34.81 223 VAL A N 1
ATOM 1697 C CA . VAL A 1 223 ? -17.711 -6.976 -35.058 1.00 34.81 223 VAL A CA 1
ATOM 1698 C C . VAL A 1 223 ? -16.186 -6.827 -34.864 1.00 34.81 223 VAL A C 1
ATOM 1700 O O . VAL A 1 223 ? -15.754 -6.113 -33.973 1.00 34.81 223 VAL A O 1
ATOM 1703 N N . VAL A 1 224 ? -15.289 -7.588 -35.498 1.00 33.69 224 VAL A N 1
ATOM 1704 C CA . VAL A 1 224 ? -14.815 -7.422 -36.880 1.00 33.69 224 VAL A CA 1
ATOM 1705 C C . VAL A 1 224 ? -14.325 -8.785 -37.383 1.00 33.69 224 VAL A C 1
ATOM 1707 O O . VAL A 1 224 ? -13.274 -9.286 -36.982 1.00 33.69 224 VAL A O 1
ATOM 1710 N N . ALA A 1 225 ? -15.092 -9.371 -38.298 1.00 31.55 225 ALA A N 1
ATOM 1711 C CA . ALA A 1 225 ? -14.643 -10.451 -39.160 1.00 31.55 225 ALA A CA 1
ATOM 1712 C C . ALA A 1 225 ? -13.881 -9.889 -40.375 1.00 31.55 225 ALA A C 1
ATOM 1714 O O . ALA A 1 225 ? -14.137 -8.782 -40.839 1.00 31.55 225 ALA A O 1
ATOM 1715 N N . HIS A 1 226 ? -13.018 -10.737 -40.934 1.00 29.16 226 HIS A N 1
ATOM 1716 C CA . HIS A 1 226 ? -12.500 -10.699 -42.305 1.00 29.16 226 HIS A CA 1
ATOM 1717 C C . HIS A 1 226 ? -11.490 -9.611 -42.713 1.00 29.16 226 HIS A C 1
ATOM 1719 O O . HIS A 1 226 ? -11.823 -8.595 -43.313 1.00 29.16 226 HIS A O 1
ATOM 1725 N N . ARG A 1 227 ? -10.210 -10.008 -42.700 1.00 30.56 227 ARG A N 1
ATOM 1726 C CA . ARG A 1 227 ? -9.455 -10.156 -43.961 1.00 30.56 227 ARG A CA 1
ATOM 1727 C C . ARG A 1 227 ? -8.439 -11.296 -43.855 1.00 30.56 227 ARG A C 1
ATOM 1729 O O . ARG A 1 227 ? -7.326 -11.128 -43.369 1.00 30.56 227 ARG A O 1
ATOM 1736 N N . LYS A 1 228 ? -8.840 -12.466 -44.366 1.00 31.27 228 LYS A N 1
ATOM 1737 C CA . LYS A 1 228 ? -7.917 -13.485 -44.881 1.00 31.27 228 LYS A CA 1
ATOM 1738 C C . LYS A 1 228 ? -7.118 -12.833 -46.017 1.00 31.27 228 LYS A C 1
ATOM 1740 O O . LYS A 1 228 ? -7.710 -12.472 -47.029 1.00 31.27 228 LYS A O 1
ATOM 1745 N N . LYS A 1 229 ? -5.799 -12.695 -45.874 1.00 30.48 229 LYS A N 1
ATOM 1746 C CA . LYS A 1 229 ? -4.894 -12.630 -47.030 1.00 30.48 229 LYS A CA 1
ATOM 1747 C C . LYS A 1 229 ? -4.464 -14.060 -47.342 1.00 30.48 229 LYS A C 1
ATOM 1749 O O . LYS A 1 229 ? -3.497 -14.559 -46.782 1.00 30.48 229 LYS A O 1
ATOM 1754 N N . ALA A 1 230 ? -5.239 -14.711 -48.200 1.00 32.81 230 ALA A N 1
ATOM 1755 C CA . ALA A 1 230 ? -4.766 -15.801 -49.035 1.00 32.81 230 ALA A CA 1
ATOM 1756 C C . ALA A 1 230 ? -4.527 -15.190 -50.419 1.00 32.81 230 ALA A C 1
ATOM 1758 O O . ALA A 1 230 ? -5.497 -14.833 -51.076 1.00 32.81 230 ALA A O 1
ATOM 1759 N N . SER A 1 231 ? -3.260 -14.991 -50.794 1.00 29.95 231 SER A N 1
ATOM 1760 C CA . SER A 1 231 ? -2.816 -14.758 -52.178 1.00 29.95 231 SER A CA 1
ATOM 1761 C C . SER A 1 231 ? -1.298 -14.521 -52.210 1.00 29.95 231 SER A C 1
ATOM 1763 O O . SER A 1 231 ? -0.885 -13.369 -52.241 1.00 29.95 231 SER A O 1
ATOM 1765 N N . VAL A 1 232 ? -0.484 -15.581 -52.159 1.00 31.97 232 VAL A N 1
ATOM 1766 C CA . VAL A 1 232 ? 0.809 -15.688 -52.873 1.00 31.97 232 VAL A CA 1
ATOM 1767 C C . VAL A 1 232 ? 1.142 -17.183 -52.949 1.00 31.97 232 VAL A C 1
ATOM 1769 O O . VAL A 1 232 ? 1.431 -17.767 -51.911 1.00 31.97 232 VAL A O 1
ATOM 1772 N N . PHE A 1 233 ? 1.007 -17.777 -54.139 1.00 29.61 233 PHE A N 1
ATOM 1773 C CA . PHE A 1 233 ? 1.762 -18.908 -54.721 1.00 29.61 233 PHE A CA 1
ATOM 1774 C C . PHE A 1 233 ? 0.895 -19.569 -55.803 1.00 29.61 233 PHE A C 1
ATOM 1776 O O . PHE A 1 233 ? 0.140 -20.475 -55.476 1.00 29.61 233 PHE A O 1
ATOM 1783 N N . ILE A 1 234 ? 0.952 -19.049 -57.036 1.00 31.02 234 ILE A N 1
ATOM 1784 C CA . ILE A 1 234 ? 1.131 -19.760 -58.321 1.00 31.02 234 ILE A CA 1
ATOM 1785 C C . ILE A 1 234 ? 1.557 -18.669 -59.318 1.00 31.02 234 ILE A C 1
ATOM 1787 O O . ILE A 1 234 ? 0.749 -17.804 -59.645 1.00 31.02 234 ILE A O 1
ATOM 1791 N N . ASP A 1 235 ? 2.848 -18.648 -59.640 1.00 33.12 235 ASP A N 1
ATOM 1792 C CA . ASP A 1 235 ? 3.442 -18.560 -60.986 1.00 33.12 235 ASP A CA 1
ATOM 1793 C C . ASP A 1 235 ? 4.958 -18.777 -60.839 1.00 33.12 235 ASP A C 1
ATOM 1795 O O . ASP A 1 235 ? 5.571 -18.105 -59.974 1.00 33.12 235 ASP A O 1
#

Secondary structure (DSSP, 8-state):
-TTHHHHHHHHHHHHHTTHHHHHHHHHHHHHHHHHH-TT--PPPHHHHHHHHHHHHHHHHHHHHHHHHHHHHHHT---HHHHHHHH-PPPSS-HHHHHHHHHHHHHHHHHHHHHHIIIIIHHH----TT------HHHHHHHHHIIIIIIHIIIIIIIIHHHHHHHHHTT-TTHHHHHHHHHHHHHHHHHHHHHHHHHH-S-HHHHHHGGGTT----------------------

pLDDT: mean 82.15, std 18.76, range [29.16, 98.19]

Sequence (235 aa):
MEHFWLIWTVSVLCAFCIIPVQSRTIRRQVQLQAEVHPTGRVPPVPVLVAVMMLQTSVLLALATAAGLWLLPATGLRLWVVEHSSQGVALPFSLQAFWVVSVVSGVVAGIVVNFVDRCWFQPHMTAKRGQAAISSRFLGLLSSFYGGVCEEVLMRLGVMTVVVFFAQKLGLGGSSYWLGIAVAAIVFACAHLPGNYMTYGKGSIVTCWTPVIPLFYSGEGDSVVAHRKKASVFID

InterPro domains:
  IPR003675 CAAX prenyl protease 2/Lysostaphin resistance protein A-like domain [PF02517] (137-201)

Foldseek 3Di:
DVCLCVLLVLLLVLVVLLLVVQLVVQVVVLVVVCVVPVPDDDDDSVVVSVVVSVVLSVLLNQLSVQLVVLVVVLVDDPQVSCCVPVVDDHPDDPVVVVVCVVVVVVVVVVVVVCCCVPPVVVVQPDQDDDDPPPDPSSVVSVVSNVVRSLCSNQVSGQLSVQLSVCVVVVVPPCSNVRSVLVSLQVVLVVCLVVQCSRRNDDPSSVVVSNCVVPDDDDDDDDDDDDDDPDDDDDD

Radius of gyration: 22.31 Å; chains: 1; bounding box: 46×33×88 Å

=== Feature glossary ===
Reading guide. The protein is described through the following features:

Foldseek 3Di. A 3Di character summarizes, for each residue, the relative orientation of the Cα frame of its nearest spatial neighbor. Because it encodes fold topology rather than chemistry, 3Di alignments detect remote structural similarity that sequence alignment misses.

Contact-map, Ramachandran, and PAE plots. Plot images: a contact map (which residues are close in 3D, as an N×N binary image), a Ramachandran scatter (backbone torsion angles, revealing secondary-structure composition at a glance), and — for AlphaFold structures — a PAE heatmap (pairwise prediction confidence).

Radius of gyration, Cα contacts, bounding box. Radius of gyration (Rg) is the root-mean-square distance of Cα atoms from their centroid — a single number for overall size and compactness. A globular domain of N residues has Rg ≈ 2.2·N^0.38 Å; an extended or disordered chain has a much larger Rg. The Cα contact count is the number of residue pairs whose Cα atoms are within 8 Å and are more than four positions apart in sequence — a standard proxy for tertiary packing density. The bounding box is the smallest axis-aligned box enclosing all Cα atoms.

Secondary structure (8-state, DSSP). Eight-state secondary structure (DSSP): H is the canonical α-helix, G the tighter 3₁₀-helix, I the wider π-helix; E/B are β-structure, T and S are turns and bends, and '-' is everything else. DSSP derives these from the pattern of main-chain N–H···O=C hydrogen bonds, not from the sequence.

B-factor. B-factor (Debye–Waller factor) reflects atomic displacement in the crystal lattice. It is an experimental observable (units Å²), not a prediction; low values mean the atom is pinned down, high values mean it moves or is heterogeneous across the crystal.

pLDDT. pLDDT is the predicted lDDT-Cα score: AlphaFold's confidence that the local environment of each residue (all inter-atomic distances within 15 Å) is correctly placed. It is a per-residue number between 0 and 100, with higher meaning more reliable.

Nearest PDB structures. Nearest PDB neighbors are the top structural matches found by Foldseek when searching this structure against the entire Protein Data Bank. Each hit reports a TM-score (0 to 1; >0.5 almost always implies the same fold) and an E-value. These are *structural* homologs — they may share no detectable sequence similarity.

Solvent-accessible surface area. Accessible surface area quantifies burial. A residue with SASA near zero is packed into the hydrophobic core; one with SASA >100 Å² sits on the surface. Computed here via the Shrake–Rupley numerical algorithm with a 1.4 Å probe.

Rendered structure images. Structure images are PyMOL renders from six orthogonal camera directions. Cartoon representation draws helices as coils and strands as arrows; sticks shows the backbone as bonds; surface shows the solvent-excluded envelope. Rainbow coloring maps sequence position to hue (blue→red, N→C); chain coloring assigns a distinct color per polypeptide.

Backbone torsions (φ/ψ). φ (phi) and ψ (psi) are the two rotatable backbone dihedrals per residue: φ is the C(i-1)–N–Cα–C torsion, ψ is the N–Cα–C–N(i+1) torsion, both in degrees on (−180°, 180°]. α-helical residues cluster near (−60°, −45°); β-strand residues near (−120°, +130°). A Ramachandran plot is simply a scatter of (φ, ψ) for every residue.

Predicted aligned error. Predicted Aligned Error (PAE) is an AlphaFold confidence matrix: entry (i, j) is the expected error in the position of residue j, in ångströms, when the prediction is superimposed on the true structure at residue i. Low PAE within a block of residues means that block is internally rigid and well-predicted; high PAE between two blocks means their relative placement is uncertain even if each block individually is confident.

mmCIF coordinates. Structure coordinates are given as an mmCIF _atom_site loop: one row per atom with element, residue name, chain id, sequence number, and x/y/z position in Å. Only the four main-chain atoms per residue are included here; side chains are omitted to keep the record compact.

InterPro / GO / CATH / organism. Database cross-references. InterPro integrates a dozen domain/family signature databases into unified entries with residue-range hits. GO terms attach function/process/location labels with evidence codes. CATH codes position the fold in a four-level structural taxonomy. Organism is the NCBI-taxonomy species name.

Secondary structure (3-state, P-SEA). SS3 is a coarse helix/strand/coil call (letters a/b/c) made by the P-SEA algorithm from inter-Cα distances and dihedrals. It is less detailed than DSSP but needs only Cα positions.

Sequence. Sequence gives the chain of amino acids in standard one-letter code (A=alanine, C=cysteine, …, Y=tyrosine), read N→C. It is the only feature that is directly encoded by the gene; all structural features are derived from the folded form of this sequence.